Protein AF-A0A6L8E2P2-F1 (afdb_monomer_lite)

Structure (mmCIF, N/CA/C/O backbone):
data_A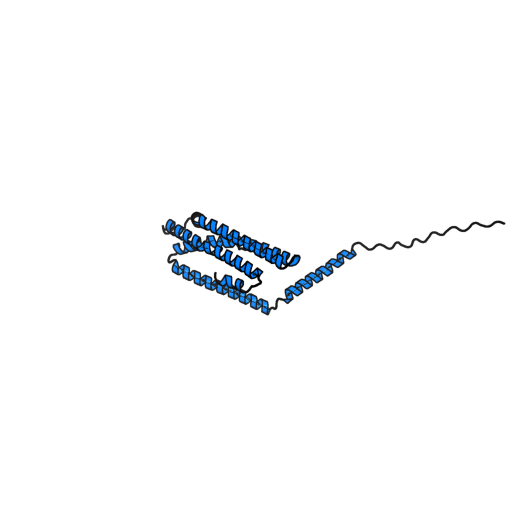F-A0A6L8E2P2-F1
#
_entry.id   AF-A0A6L8E2P2-F1
#
loop_
_atom_site.group_PDB
_atom_site.id
_atom_site.type_symbol
_atom_site.label_atom_id
_atom_site.label_alt_id
_atom_site.label_comp_id
_atom_site.label_asym_id
_atom_site.label_entity_id
_atom_site.label_seq_id
_atom_site.pdbx_PDB_ins_code
_atom_site.Cartn_x
_atom_site.Cartn_y
_atom_site.Cartn_z
_atom_site.occupancy
_atom_site.B_iso_or_equiv
_atom_site.auth_seq_id
_atom_site.auth_comp_id
_atom_site.auth_asym_id
_atom_site.auth_atom_id
_atom_site.pdbx_PDB_model_num
ATOM 1 N N . MET A 1 1 ? -16.718 -1.751 122.746 1.00 49.34 1 MET A N 1
ATOM 2 C CA . MET A 1 1 ? -17.378 -1.812 121.423 1.00 49.34 1 MET A CA 1
ATOM 3 C C . MET A 1 1 ? -16.292 -1.949 120.366 1.00 49.34 1 MET A C 1
ATOM 5 O O . MET A 1 1 ? -15.644 -0.962 120.058 1.00 49.34 1 MET A O 1
ATOM 9 N N . HIS A 1 2 ? -16.031 -3.168 119.892 1.00 57.91 2 HIS A N 1
ATOM 10 C CA . HIS A 1 2 ? -14.976 -3.473 118.919 1.00 57.91 2 HIS A CA 1
ATOM 11 C C . HIS A 1 2 ? -15.661 -4.025 117.661 1.00 57.91 2 HIS A C 1
ATOM 13 O O . HIS A 1 2 ? -16.255 -5.099 117.718 1.00 57.91 2 HIS A O 1
ATOM 19 N N . ARG A 1 3 ? -15.660 -3.266 116.557 1.00 64.00 3 ARG A N 1
ATOM 20 C CA . ARG A 1 3 ? -16.075 -3.762 115.232 1.00 64.00 3 ARG A CA 1
ATOM 21 C C . ARG A 1 3 ? -14.852 -4.363 114.522 1.00 64.00 3 ARG A C 1
ATOM 23 O O . ARG A 1 3 ? -13.782 -3.761 114.624 1.00 64.00 3 ARG A O 1
ATOM 30 N N . PRO A 1 4 ? -14.987 -5.499 113.819 1.00 64.81 4 PRO A N 1
ATOM 31 C CA . PRO A 1 4 ? -13.939 -6.009 112.943 1.00 64.81 4 PRO A CA 1
ATOM 32 C C . PRO A 1 4 ? -13.891 -5.223 111.612 1.00 64.81 4 PRO A C 1
ATOM 34 O O . PRO A 1 4 ? -14.889 -4.594 111.243 1.00 64.81 4 PRO A O 1
ATOM 37 N N . PRO A 1 5 ? -12.743 -5.227 110.908 1.00 66.81 5 PRO A N 1
ATOM 38 C CA . PRO A 1 5 ? -12.571 -4.579 109.605 1.00 66.81 5 PRO A CA 1
ATOM 39 C C . PRO A 1 5 ? -13.265 -5.355 108.463 1.00 66.81 5 PRO A C 1
ATOM 41 O O . PRO A 1 5 ? -13.477 -6.562 108.597 1.00 66.81 5 PRO A O 1
ATOM 44 N N . PRO A 1 6 ? -13.629 -4.685 107.350 1.00 62.75 6 PRO A N 1
ATOM 45 C CA . PRO A 1 6 ? -14.255 -5.329 106.196 1.00 62.75 6 PRO A CA 1
ATOM 46 C C . PRO A 1 6 ? -13.261 -6.193 105.405 1.00 62.75 6 PRO A C 1
ATOM 48 O O . PRO A 1 6 ? -12.072 -5.883 105.324 1.00 62.75 6 PRO A O 1
ATOM 51 N N . ALA A 1 7 ? -13.782 -7.292 104.856 1.00 62.91 7 ALA A N 1
ATOM 52 C CA . ALA A 1 7 ? -13.071 -8.256 104.025 1.00 62.91 7 ALA A CA 1
ATOM 53 C C . ALA A 1 7 ? -12.586 -7.619 102.714 1.00 62.91 7 ALA A C 1
ATOM 55 O O . ALA A 1 7 ? -13.268 -6.763 102.156 1.00 62.91 7 ALA A O 1
ATOM 56 N N . GLY A 1 8 ? -11.397 -8.034 102.271 1.00 54.50 8 GLY A N 1
ATOM 57 C CA . GLY A 1 8 ? -10.774 -7.581 101.034 1.00 54.50 8 GLY A CA 1
ATOM 58 C C . GLY A 1 8 ? -11.531 -8.032 99.789 1.00 54.50 8 GLY A C 1
ATOM 59 O O . GLY A 1 8 ? -12.170 -9.084 99.783 1.00 54.50 8 GLY A O 1
ATOM 60 N N . ASP A 1 9 ? -11.425 -7.205 98.757 1.00 60.41 9 ASP A N 1
ATOM 61 C CA . ASP A 1 9 ? -11.974 -7.428 97.428 1.00 60.41 9 ASP A CA 1
ATOM 62 C C . ASP A 1 9 ? -11.307 -8.646 96.762 1.00 60.41 9 ASP A C 1
ATOM 64 O O . ASP A 1 9 ? -10.078 -8.773 96.735 1.00 60.41 9 ASP A O 1
ATOM 68 N N . GLU A 1 10 ? -12.127 -9.560 96.245 1.00 64.56 10 GLU A N 1
ATOM 69 C CA . GLU A 1 10 ? -11.687 -10.670 95.396 1.00 64.56 10 GLU A CA 1
ATOM 70 C C . GLU A 1 10 ? -11.205 -10.137 94.030 1.00 64.56 10 GLU A C 1
ATOM 72 O O . GLU A 1 10 ? -11.746 -9.147 93.532 1.00 64.56 10 GLU A O 1
ATOM 77 N N . PRO A 1 11 ? -10.201 -10.765 93.391 1.00 57.38 11 PRO A N 1
ATOM 78 C CA . PRO A 1 11 ? -9.740 -10.348 92.075 1.00 57.38 11 PRO A CA 1
ATOM 79 C C . PRO A 1 11 ? -10.789 -10.676 91.004 1.00 57.38 11 PRO A C 1
ATOM 81 O O . PRO A 1 11 ? -11.240 -11.813 90.873 1.00 57.38 11 PRO A O 1
ATOM 84 N N . GLU A 1 12 ? -11.144 -9.654 90.232 1.00 63.09 12 GLU A N 1
ATOM 85 C CA . GLU A 1 12 ? -12.038 -9.705 89.078 1.00 63.09 12 GLU A CA 1
ATOM 86 C C . GLU A 1 12 ? -11.494 -10.681 88.015 1.00 63.09 12 GLU A C 1
ATOM 88 O O . GLU A 1 12 ? -10.384 -10.525 87.499 1.00 63.09 12 GLU A O 1
ATOM 93 N N . ASP A 1 13 ? -12.276 -11.723 87.734 1.00 58.19 13 ASP A N 1
ATOM 94 C CA . ASP A 1 13 ? -12.013 -12.787 86.765 1.00 58.19 13 ASP A CA 1
ATOM 95 C C . ASP A 1 13 ? -11.888 -12.216 85.340 1.00 58.19 13 ASP A C 1
ATOM 97 O O . ASP A 1 13 ? -12.873 -11.888 84.671 1.00 58.19 13 ASP A O 1
ATOM 101 N N . ALA A 1 14 ? -10.649 -12.070 84.869 1.00 58.84 14 ALA A N 1
ATOM 102 C CA . ALA A 1 14 ? -10.340 -11.701 83.496 1.00 58.84 14 ALA A CA 1
ATOM 103 C C . ALA A 1 14 ? -10.593 -12.899 82.566 1.00 58.84 14 ALA A C 1
ATOM 105 O O . ALA A 1 14 ? -9.696 -13.691 82.270 1.00 58.84 14 ALA A O 1
ATOM 106 N N . GLY A 1 15 ? -11.831 -13.012 82.080 1.00 64.19 15 GLY A N 1
ATOM 107 C CA . GLY A 1 15 ? -12.201 -13.966 81.038 1.00 64.19 15 GLY A CA 1
ATOM 108 C C . GLY A 1 15 ? -11.330 -13.834 79.772 1.00 64.19 15 GLY A C 1
ATOM 109 O O . GLY A 1 15 ? -10.792 -12.760 79.479 1.00 64.19 15 GLY A O 1
ATOM 110 N N . PRO A 1 16 ? -11.176 -14.914 78.984 1.00 59.41 16 PRO A N 1
ATOM 111 C CA . PRO A 1 16 ? -10.257 -14.948 77.852 1.00 59.41 16 PRO A CA 1
ATOM 112 C C . PRO A 1 16 ? -10.620 -13.891 76.802 1.00 59.41 16 PRO A C 1
ATOM 114 O O . PRO A 1 16 ? -11.734 -13.851 76.274 1.00 59.41 16 PRO A O 1
ATOM 117 N N . SER A 1 17 ? -9.646 -13.033 76.496 1.00 62.72 17 SER A N 1
ATOM 118 C CA . SER A 1 17 ? -9.736 -12.003 75.463 1.00 62.72 17 SER A CA 1
ATOM 119 C C . SER A 1 17 ? -10.121 -12.630 74.121 1.00 62.72 17 SER A C 1
ATOM 121 O O . SER A 1 17 ? -9.441 -13.529 73.626 1.00 62.72 17 SER A O 1
ATOM 123 N N . ARG A 1 18 ? -11.224 -12.163 73.525 1.00 60.94 18 ARG A N 1
ATOM 124 C CA . ARG A 1 18 ? -11.643 -12.592 72.185 1.00 60.94 18 ARG A CA 1
ATOM 125 C C . ARG A 1 18 ? -10.569 -12.189 71.164 1.00 60.94 18 ARG A C 1
ATOM 127 O O . ARG A 1 18 ? -10.186 -11.018 71.160 1.00 60.94 18 ARG A O 1
ATOM 134 N N . PRO A 1 19 ? -10.107 -13.099 70.289 1.00 59.72 19 PRO A N 1
ATOM 135 C CA . PRO A 1 19 ? -9.231 -12.717 69.194 1.00 59.72 19 PRO A CA 1
ATOM 136 C C . PRO A 1 19 ? -9.983 -11.761 68.261 1.00 59.72 19 PRO A C 1
ATOM 138 O O . PRO A 1 19 ? -11.145 -11.996 67.921 1.00 59.72 19 PRO A O 1
ATOM 141 N N . GLY A 1 20 ? -9.333 -10.654 67.897 1.00 62.75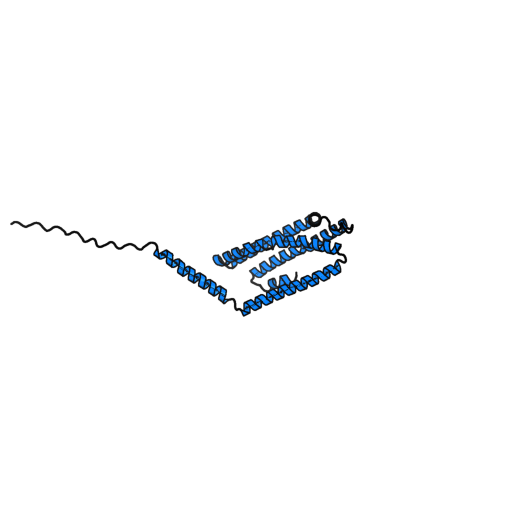 20 GLY A N 1
ATOM 142 C CA . GLY A 1 20 ? -9.847 -9.717 66.899 1.00 62.75 20 GLY A CA 1
ATOM 143 C C . GLY A 1 20 ? -9.984 -10.379 65.520 1.00 62.75 20 GLY A C 1
ATOM 144 O O . GLY A 1 20 ? -9.378 -11.424 65.282 1.00 62.75 20 GLY A O 1
ATOM 145 N N . PRO A 1 21 ? -10.787 -9.802 64.611 1.00 55.62 21 PRO A N 1
ATOM 146 C CA . PRO A 1 21 ? -10.993 -10.358 63.278 1.00 55.62 21 PRO A CA 1
ATOM 147 C C . PRO A 1 21 ? -9.663 -10.476 62.518 1.00 55.62 21 PRO A C 1
ATOM 149 O O . PRO A 1 21 ? -8.895 -9.519 62.435 1.00 55.62 21 PRO A O 1
ATOM 152 N N . GLU A 1 22 ? -9.394 -11.669 61.984 1.00 59.66 22 GLU A N 1
ATOM 153 C CA . GLU A 1 22 ? -8.172 -11.973 61.237 1.00 59.66 22 GLU A CA 1
ATOM 154 C C . GLU A 1 22 ? -8.087 -11.138 59.937 1.00 59.66 22 GLU A C 1
ATOM 156 O O . GLU A 1 22 ? -9.028 -11.178 59.138 1.00 59.66 22 GLU A O 1
ATOM 161 N N . PRO A 1 23 ? -6.961 -10.451 59.647 1.00 53.97 23 PRO A N 1
ATOM 162 C CA . PRO A 1 23 ? -6.787 -9.601 58.455 1.00 53.97 23 PRO A CA 1
ATOM 163 C C . PRO A 1 23 ? -6.818 -10.323 57.090 1.00 53.97 23 PRO A C 1
ATOM 165 O O . PRO A 1 23 ? -6.537 -9.709 56.064 1.00 53.97 23 PRO A O 1
ATOM 168 N N . GLY A 1 24 ? -7.100 -11.629 57.050 1.00 50.25 24 GLY A N 1
ATOM 169 C CA . GLY A 1 24 ? -7.017 -12.461 55.843 1.00 50.25 24 GLY A CA 1
ATOM 170 C C . GLY A 1 24 ? -8.353 -12.813 55.180 1.00 50.25 24 GLY A C 1
ATOM 171 O O . GLY A 1 24 ? -8.353 -13.286 54.045 1.00 50.25 24 GLY A O 1
ATOM 172 N N . ALA A 1 25 ? -9.494 -12.594 55.844 1.00 47.56 25 ALA A N 1
ATOM 173 C CA . ALA A 1 25 ? -10.796 -13.052 55.338 1.00 47.56 25 ALA A CA 1
ATOM 174 C C . ALA A 1 25 ? -11.355 -12.201 54.174 1.00 47.56 25 ALA A C 1
ATOM 176 O O . ALA A 1 25 ? -12.129 -12.707 53.363 1.00 47.56 25 ALA A O 1
ATOM 177 N N . GLU A 1 26 ? -10.933 -10.939 54.034 1.00 49.72 26 GLU A N 1
ATOM 178 C CA . GLU A 1 26 ? -11.378 -10.045 52.948 1.00 49.72 26 GLU A CA 1
ATOM 179 C C . GLU A 1 26 ? -10.690 -10.326 51.599 1.00 49.72 26 GLU A C 1
ATOM 181 O O . GLU A 1 26 ? -11.249 -10.028 50.542 1.00 49.72 26 GLU A O 1
ATOM 186 N N . LEU A 1 27 ? -9.518 -10.972 51.597 1.00 50.34 27 LEU A N 1
ATOM 187 C CA . LEU A 1 27 ? -8.761 -11.263 50.370 1.00 50.34 27 LEU A CA 1
ATOM 188 C C . LEU A 1 27 ? -9.327 -12.444 49.562 1.00 50.34 27 LEU A C 1
ATOM 190 O O . LEU A 1 27 ? -8.994 -12.602 48.388 1.00 50.34 27 LEU A O 1
ATOM 194 N N . LEU A 1 28 ? -10.213 -13.255 50.148 1.00 49.97 28 LEU A N 1
ATOM 195 C CA . LEU A 1 28 ? -10.861 -14.376 49.456 1.00 49.97 28 LEU A CA 1
ATOM 196 C C . LEU A 1 28 ? -12.169 -13.970 48.751 1.00 49.97 28 LEU A C 1
ATOM 198 O O . LEU A 1 28 ? -12.564 -14.626 47.786 1.00 49.97 28 LEU A O 1
ATOM 202 N N . GLY A 1 29 ? -12.801 -12.861 49.159 1.00 48.03 29 GLY A N 1
ATOM 203 C CA . GLY A 1 29 ? -14.045 -12.354 48.559 1.00 48.03 29 GLY A CA 1
ATOM 204 C C . GLY A 1 29 ? -13.873 -11.748 47.158 1.00 48.03 29 GLY A C 1
ATOM 205 O O . GLY A 1 29 ? -14.787 -11.823 46.337 1.00 48.03 29 GLY A O 1
ATOM 206 N N . GLY A 1 30 ? -12.687 -11.212 46.846 1.00 53.97 30 GLY A N 1
ATOM 207 C CA . GLY A 1 30 ? -12.366 -10.680 45.514 1.00 53.97 30 GLY A CA 1
ATOM 208 C C . GLY A 1 30 ? -12.286 -11.765 44.434 1.00 53.97 30 GLY A C 1
ATOM 209 O O . GLY A 1 30 ? -12.757 -11.561 43.319 1.00 53.97 30 GLY A O 1
ATOM 210 N N . SER A 1 31 ? -11.781 -12.952 44.790 1.00 59.69 31 SER A N 1
ATOM 211 C CA . SER A 1 31 ? -11.539 -14.049 43.841 1.00 59.69 31 SER A CA 1
ATOM 212 C C . SER A 1 31 ? -12.822 -14.666 43.267 1.00 59.69 31 SER A C 1
ATOM 214 O O . SER A 1 31 ? -12.875 -15.010 42.086 1.00 59.69 31 SER A O 1
ATOM 216 N N . ALA A 1 32 ? -13.883 -14.759 44.075 1.00 60.31 32 ALA A N 1
ATOM 217 C CA . ALA A 1 32 ? -15.181 -15.270 43.641 1.00 60.31 32 ALA A CA 1
ATOM 218 C C . ALA A 1 32 ? -15.914 -14.263 42.735 1.00 60.31 32 ALA A C 1
ATOM 220 O O . ALA A 1 32 ? -16.469 -14.646 41.707 1.00 60.31 32 ALA A O 1
ATOM 221 N N . SER A 1 33 ? -15.838 -12.970 43.071 1.00 62.88 33 SER A N 1
ATOM 222 C CA . SER A 1 33 ? -16.414 -11.871 42.283 1.00 62.88 33 SER A CA 1
ATOM 223 C C . SER A 1 33 ? -15.722 -11.705 40.920 1.00 62.88 33 SER A C 1
ATOM 225 O O . SER A 1 33 ? -16.382 -11.559 39.888 1.00 62.88 33 SER A O 1
ATOM 227 N N . GLU A 1 34 ? -14.390 -11.826 40.873 1.00 67.00 34 GLU A N 1
ATOM 228 C CA . GLU A 1 34 ? -13.634 -11.859 39.615 1.00 67.00 34 GLU A CA 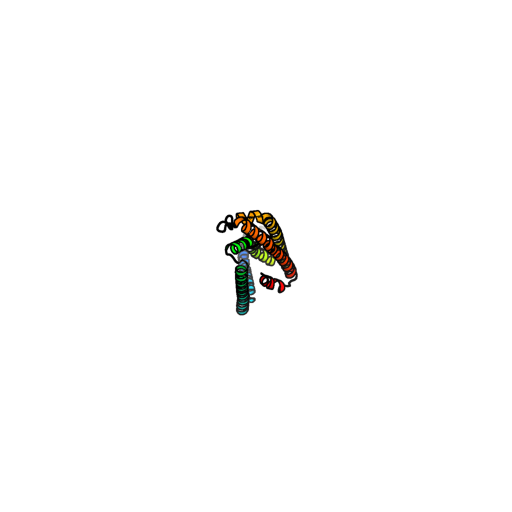1
ATOM 229 C C . GLU A 1 34 ? -13.980 -13.088 38.768 1.00 67.00 34 GLU A C 1
ATOM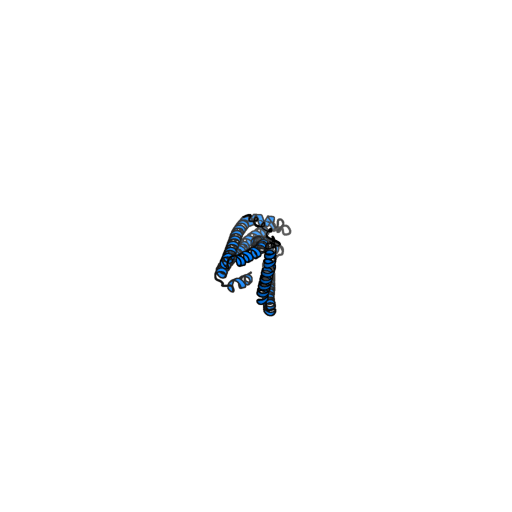 231 O O . GLU A 1 34 ? -14.214 -12.956 37.564 1.00 67.00 34 GLU A O 1
ATOM 236 N N . ALA A 1 35 ? -14.076 -14.274 39.378 1.00 68.81 35 ALA A N 1
ATOM 237 C CA . ALA A 1 35 ? -14.429 -15.500 38.668 1.00 68.81 35 ALA A CA 1
ATOM 238 C C . ALA A 1 35 ? -15.838 -15.433 38.050 1.00 68.81 35 ALA A C 1
ATOM 240 O O . ALA A 1 35 ? -16.033 -15.848 36.903 1.00 68.81 35 ALA A O 1
ATOM 241 N N . GLU A 1 36 ? -16.815 -14.863 38.760 1.00 71.94 36 GLU A N 1
ATOM 242 C CA . GLU A 1 36 ? -18.175 -14.665 38.250 1.00 71.94 36 GLU A CA 1
ATOM 243 C C . GLU A 1 36 ? -18.242 -13.615 37.136 1.00 71.94 36 GLU A C 1
ATOM 245 O O . GLU A 1 36 ? -18.943 -13.822 36.140 1.00 71.94 36 GLU A O 1
ATOM 250 N N . SER A 1 37 ? -17.467 -12.533 37.249 1.00 70.44 37 SER A N 1
ATOM 251 C CA . SER A 1 37 ? -17.377 -11.481 36.231 1.00 70.44 37 SER A CA 1
ATOM 252 C C . SER A 1 37 ? -16.726 -11.993 34.939 1.00 70.44 37 SER A C 1
ATOM 254 O O . SER A 1 37 ? -17.247 -11.782 33.841 1.00 70.44 37 SER A O 1
ATOM 256 N N . VAL A 1 38 ? -15.656 -12.789 35.052 1.00 71.75 38 VAL A N 1
ATOM 257 C CA . VAL A 1 38 ? -15.001 -13.457 33.914 1.00 71.75 38 VAL A CA 1
ATOM 258 C C . VAL A 1 38 ? -15.921 -14.509 33.285 1.00 71.75 38 VAL A C 1
ATOM 260 O O . VAL A 1 38 ? -16.025 -14.594 32.058 1.00 71.75 38 VAL A O 1
ATOM 263 N N . ALA A 1 39 ? -16.654 -15.281 34.091 1.00 74.12 39 ALA A N 1
ATOM 264 C CA . ALA A 1 39 ? -17.643 -16.239 33.595 1.00 74.12 39 ALA A CA 1
ATOM 265 C C . ALA A 1 39 ? -18.854 -15.553 32.933 1.00 74.12 39 ALA A C 1
ATOM 267 O O . ALA A 1 39 ? -19.444 -16.102 31.996 1.00 74.12 39 ALA A O 1
ATOM 268 N N . GLY A 1 40 ? -19.237 -14.363 33.405 1.00 70.88 40 GLY A N 1
ATOM 269 C CA . GLY A 1 40 ? -20.268 -13.506 32.820 1.00 70.88 40 GLY A CA 1
ATOM 270 C C . GLY A 1 40 ? -19.833 -12.917 31.481 1.00 70.88 40 GLY A C 1
ATOM 271 O O . GLY A 1 40 ? -20.559 -13.045 30.496 1.00 70.88 40 GLY A O 1
ATOM 272 N N . LEU A 1 41 ? -18.610 -12.385 31.412 1.00 69.06 41 LEU A N 1
ATOM 273 C CA . LEU A 1 41 ? -17.995 -11.885 30.185 1.00 69.06 41 LEU A CA 1
ATOM 274 C C . LEU A 1 41 ? -17.851 -13.002 29.147 1.00 69.06 41 LEU A C 1
ATOM 276 O O . LEU A 1 41 ? -18.257 -12.832 28.002 1.00 69.06 41 LEU A O 1
ATOM 280 N N . ARG A 1 42 ? -17.371 -14.185 29.549 1.00 68.94 42 ARG A N 1
ATOM 281 C CA . ARG A 1 42 ? -17.279 -15.359 28.670 1.00 68.94 42 ARG A CA 1
ATOM 282 C C . ARG A 1 42 ? -18.651 -15.789 28.150 1.00 68.94 42 ARG A C 1
ATOM 284 O O . ARG A 1 42 ? -18.786 -16.047 26.960 1.00 68.94 42 ARG A O 1
ATOM 291 N N . ARG A 1 43 ? -19.685 -15.838 29.000 1.00 70.44 43 ARG A N 1
ATOM 292 C CA . ARG A 1 43 ? -21.059 -16.162 28.569 1.00 70.44 43 ARG A CA 1
ATOM 293 C C . ARG A 1 43 ? -21.658 -15.102 27.650 1.00 70.44 43 ARG A C 1
ATOM 295 O O . ARG A 1 43 ? -22.391 -15.466 26.740 1.00 70.44 43 ARG A O 1
ATOM 302 N N . PHE A 1 44 ? -21.360 -13.825 27.872 1.00 65.75 44 PHE A N 1
ATOM 303 C CA . PHE A 1 44 ? -21.800 -12.725 27.016 1.00 65.75 44 PHE A CA 1
ATOM 304 C C . PHE A 1 44 ? -21.120 -12.776 25.640 1.00 65.75 44 PHE A C 1
ATOM 306 O O . PHE A 1 44 ? -21.807 -12.729 24.623 1.00 65.75 44 PHE A O 1
ATOM 313 N N . LEU A 1 45 ? -19.800 -12.990 25.605 1.00 64.31 45 LEU A N 1
ATOM 314 C CA . LEU A 1 45 ? -19.028 -13.168 24.370 1.00 64.31 45 LEU A CA 1
ATOM 315 C C . LEU A 1 45 ? -19.487 -14.400 23.576 1.00 64.31 45 LEU A C 1
ATOM 317 O O . LEU A 1 45 ? -19.582 -14.346 22.356 1.00 64.31 45 LEU A O 1
ATOM 321 N N . MET A 1 46 ? -19.833 -15.490 24.264 1.00 63.34 46 MET A N 1
ATOM 322 C CA . MET A 1 46 ? -20.319 -16.725 23.634 1.00 63.34 46 MET A CA 1
ATOM 323 C C . MET A 1 46 ? -21.798 -16.646 23.213 1.00 63.34 46 MET A C 1
ATOM 325 O O . MET A 1 46 ? -22.240 -17.443 22.393 1.00 63.34 46 MET A O 1
ATOM 329 N N . ARG A 1 47 ? -22.583 -15.693 23.742 1.00 60.25 47 ARG A N 1
ATOM 330 C CA . ARG A 1 47 ? -24.022 -15.555 23.440 1.00 60.25 47 ARG A CA 1
ATOM 331 C C . ARG A 1 47 ? -24.320 -14.916 22.082 1.00 60.25 47 ARG A C 1
ATOM 333 O O . ARG A 1 47 ? -25.426 -15.092 21.584 1.00 60.25 47 ARG A O 1
ATOM 340 N N . GLY A 1 48 ? -23.370 -14.188 21.492 1.00 55.22 48 GLY A N 1
ATOM 341 C CA . GLY A 1 48 ? -23.541 -13.506 20.199 1.00 55.22 48 GLY A CA 1
ATOM 342 C C . GLY A 1 48 ? -23.160 -14.339 18.971 1.00 55.22 48 GLY A C 1
ATOM 343 O O . GLY A 1 48 ? -23.260 -13.857 17.848 1.00 55.22 48 GLY A O 1
ATOM 344 N N . VAL A 1 49 ? -22.698 -15.572 19.176 1.00 54.56 49 VAL A N 1
ATOM 345 C CA . VAL A 1 49 ? -22.012 -16.373 18.164 1.00 54.56 49 VAL A CA 1
ATOM 346 C C . VAL A 1 49 ? -22.810 -17.659 17.945 1.00 54.56 49 VAL A C 1
ATOM 348 O O . VAL A 1 49 ? -22.519 -18.696 18.533 1.00 54.56 49 VAL A O 1
ATOM 351 N N . THR A 1 50 ? -23.878 -17.599 17.145 1.00 64.25 50 THR A N 1
ATOM 352 C CA . THR A 1 50 ? -24.551 -18.824 16.686 1.00 64.25 50 THR A CA 1
ATOM 353 C C . THR A 1 50 ? -23.621 -19.556 15.719 1.00 64.25 50 THR A C 1
ATOM 355 O O . THR A 1 50 ? -22.993 -18.920 14.872 1.00 64.25 50 THR A O 1
ATOM 358 N N . GLU A 1 51 ? -23.526 -20.888 15.802 1.00 62.47 51 GLU A N 1
ATOM 359 C CA . GLU A 1 51 ? -22.676 -21.674 14.885 1.00 62.47 51 GLU A CA 1
ATOM 360 C C . GLU A 1 51 ? -23.006 -21.384 13.410 1.00 62.47 51 GLU A C 1
ATOM 362 O O . GLU A 1 51 ? -22.110 -21.267 12.577 1.00 62.47 51 GLU A O 1
ATOM 367 N N . GLN A 1 52 ? -24.288 -21.150 13.109 1.00 63.12 52 GLN A N 1
ATOM 368 C CA . GLN A 1 52 ? -24.760 -20.717 11.790 1.00 63.12 52 GLN A CA 1
ATOM 369 C C . GLN A 1 52 ? -24.275 -19.309 11.407 1.00 63.12 52 GLN A C 1
ATOM 371 O O . GLN A 1 52 ? -23.922 -19.084 10.252 1.00 63.12 52 GLN A O 1
ATOM 376 N N . GLY A 1 53 ? -24.220 -18.368 12.356 1.00 70.69 53 GLY A N 1
ATOM 377 C CA . GLY A 1 53 ? -23.715 -17.013 12.129 1.00 70.69 53 GLY A CA 1
ATOM 378 C C . GLY A 1 53 ? -22.209 -16.983 11.861 1.00 70.69 53 GLY A C 1
ATOM 379 O O . GLY A 1 53 ? -21.760 -16.256 10.977 1.00 70.69 53 GLY A O 1
ATOM 380 N N . VAL A 1 54 ? -21.435 -17.825 12.555 1.00 75.44 54 VAL A N 1
ATOM 381 C CA . VAL A 1 54 ? -19.991 -17.989 12.300 1.00 75.44 54 VAL A CA 1
ATOM 382 C C . VAL A 1 54 ? -19.739 -18.660 10.965 1.00 75.44 54 VAL A C 1
ATOM 384 O O . VAL A 1 54 ? -18.904 -18.183 10.204 1.00 75.44 54 VAL A O 1
ATOM 387 N N . ALA A 1 55 ? -20.460 -19.742 10.666 1.00 79.44 55 ALA A N 1
ATOM 388 C CA . ALA A 1 55 ? -20.317 -20.453 9.402 1.00 79.44 55 ALA A CA 1
ATOM 389 C C . ALA A 1 55 ? -20.646 -19.542 8.212 1.00 79.44 55 ALA A C 1
ATOM 391 O O . ALA A 1 55 ? -19.905 -19.515 7.231 1.00 79.44 55 ALA A O 1
ATOM 392 N N . TRP A 1 56 ? -21.707 -18.737 8.323 1.00 78.88 56 TRP A N 1
ATOM 393 C CA . TRP A 1 56 ? -22.061 -17.750 7.309 1.00 78.88 56 TRP A CA 1
ATOM 394 C C . TRP A 1 56 ? -21.005 -16.647 7.170 1.00 78.88 56 TRP A C 1
ATOM 396 O O . TRP A 1 56 ? -20.564 -16.365 6.058 1.00 78.88 56 TRP A O 1
ATOM 406 N N . ALA A 1 57 ? -20.541 -16.063 8.279 1.00 67.00 57 ALA A N 1
ATOM 407 C CA . ALA A 1 57 ? -19.492 -15.045 8.247 1.00 67.00 57 ALA A CA 1
ATOM 408 C C . ALA A 1 57 ? -18.189 -15.585 7.631 1.00 67.00 57 ALA A C 1
ATOM 410 O O . ALA A 1 57 ? -17.589 -14.932 6.779 1.00 67.00 57 ALA A O 1
ATOM 411 N N . ALA A 1 58 ? -17.787 -16.804 7.999 1.00 76.38 58 ALA A N 1
ATOM 412 C CA . ALA A 1 58 ? -16.630 -17.480 7.425 1.00 76.38 58 ALA A CA 1
ATOM 413 C C . ALA A 1 58 ? -16.809 -17.747 5.922 1.00 76.38 58 ALA A C 1
ATOM 415 O O . ALA A 1 58 ? -15.873 -17.527 5.155 1.00 76.38 58 ALA A O 1
ATOM 416 N N . ALA A 1 59 ? -18.004 -18.158 5.485 1.00 85.31 59 ALA A N 1
ATOM 417 C CA . ALA A 1 59 ? -18.311 -18.385 4.074 1.00 85.31 59 ALA A CA 1
ATOM 418 C C . ALA A 1 59 ? -18.249 -17.092 3.249 1.00 85.31 59 ALA A C 1
ATOM 420 O O . ALA A 1 59 ? -17.667 -17.088 2.167 1.00 85.31 59 ALA A O 1
ATOM 421 N N . VAL A 1 60 ? -18.788 -15.985 3.769 1.00 74.56 60 VAL A N 1
ATOM 422 C CA . VAL A 1 60 ? -18.729 -14.671 3.109 1.00 74.56 60 VAL A CA 1
ATOM 423 C C . VAL A 1 60 ? -17.286 -14.183 2.989 1.00 74.56 60 VAL A C 1
ATOM 425 O O . VAL A 1 60 ? -16.877 -13.743 1.915 1.00 74.56 60 VAL A O 1
ATOM 428 N N . VAL A 1 61 ? -16.491 -14.307 4.056 1.00 68.00 61 VAL A N 1
ATOM 429 C CA . VAL A 1 61 ? -15.065 -13.951 4.029 1.00 68.00 61 VAL A CA 1
ATOM 430 C C . VAL A 1 61 ? -14.316 -14.824 3.021 1.00 68.00 61 VAL A C 1
ATOM 432 O O . VAL A 1 61 ? -13.614 -14.292 2.165 1.00 68.00 61 VAL A O 1
ATOM 435 N N . ALA A 1 62 ? -14.507 -16.145 3.058 1.00 79.75 62 ALA A N 1
ATOM 436 C CA . ALA A 1 62 ? -13.868 -17.070 2.126 1.00 79.75 62 ALA A CA 1
ATOM 437 C C . ALA A 1 62 ? -14.241 -16.771 0.665 1.00 79.75 62 ALA A C 1
ATOM 439 O O . ALA A 1 62 ? -13.364 -16.738 -0.197 1.00 79.75 62 ALA A O 1
ATOM 440 N N . ALA A 1 63 ? -15.516 -16.488 0.387 1.00 84.56 63 ALA A N 1
ATOM 441 C CA . ALA A 1 63 ? -15.979 -16.101 -0.941 1.00 84.56 63 ALA A CA 1
ATOM 442 C C . ALA A 1 63 ? -15.351 -14.777 -1.405 1.00 84.56 63 ALA A C 1
ATOM 444 O O . ALA A 1 63 ? -14.903 -14.687 -2.546 1.00 84.56 63 ALA A O 1
ATOM 445 N N . GLY A 1 64 ? -15.252 -13.779 -0.521 1.00 73.31 64 GLY A N 1
ATOM 446 C CA . GLY A 1 64 ? -14.570 -12.514 -0.808 1.00 73.31 64 GLY A CA 1
ATOM 447 C C . GLY A 1 64 ? -13.087 -12.708 -1.135 1.00 73.31 64 GLY A C 1
ATOM 448 O O . GLY A 1 64 ? -12.597 -12.168 -2.127 1.00 73.31 64 GLY A O 1
ATOM 449 N N . PHE A 1 65 ? -12.387 -13.546 -0.365 1.00 76.75 65 PHE A N 1
ATOM 450 C CA . PHE A 1 65 ? -10.994 -13.911 -0.639 1.00 76.75 65 PHE A CA 1
ATOM 451 C C . PHE A 1 65 ? -10.836 -14.629 -1.984 1.00 76.75 65 PHE A C 1
ATOM 453 O O . PHE A 1 65 ? -9.941 -14.289 -2.758 1.00 76.75 65 PHE A O 1
ATOM 460 N N . LEU A 1 66 ? -11.705 -15.597 -2.290 1.00 85.62 66 LEU A N 1
ATOM 461 C CA . LEU A 1 66 ? -11.678 -16.319 -3.564 1.00 85.62 66 LEU A CA 1
ATOM 462 C C . LEU A 1 66 ? -11.946 -15.386 -4.744 1.00 85.62 66 LEU A C 1
ATOM 464 O O . LEU A 1 66 ? -11.218 -15.435 -5.733 1.00 85.62 66 LEU A O 1
ATOM 468 N N . LEU A 1 67 ? -12.945 -14.511 -4.633 1.00 82.25 67 LEU A N 1
ATOM 469 C CA . LEU A 1 67 ? -13.279 -13.556 -5.683 1.00 82.25 67 LEU A CA 1
ATOM 470 C C . LEU A 1 67 ? -12.140 -12.557 -5.916 1.00 82.25 67 LEU A C 1
ATOM 472 O O . LEU A 1 67 ? -11.762 -12.328 -7.061 1.00 82.25 67 LEU A O 1
ATOM 476 N N . SER A 1 68 ? -11.534 -12.038 -4.845 1.00 71.00 68 SER A N 1
ATOM 477 C CA . SER A 1 68 ? -10.335 -11.195 -4.930 1.00 71.00 68 SER A CA 1
ATOM 478 C C . SER A 1 68 ? -9.180 -11.929 -5.618 1.00 71.00 68 SER A C 1
ATOM 480 O O . SER A 1 68 ? -8.499 -11.365 -6.475 1.00 71.00 68 SER A O 1
ATOM 482 N N . ARG A 1 69 ? -8.994 -13.224 -5.330 1.00 78.88 69 ARG A N 1
ATOM 483 C CA . ARG A 1 69 ? -7.960 -14.036 -5.981 1.00 78.88 69 ARG A CA 1
ATOM 484 C C . ARG A 1 69 ? -8.236 -14.238 -7.468 1.00 78.88 69 ARG A C 1
ATOM 486 O O . ARG A 1 69 ? -7.307 -14.133 -8.262 1.00 78.88 69 ARG A O 1
ATOM 493 N N . LEU A 1 70 ? -9.488 -14.494 -7.845 1.00 85.88 70 LEU A N 1
ATOM 494 C CA . LEU A 1 70 ? -9.901 -14.642 -9.242 1.00 85.88 70 LEU A CA 1
ATOM 495 C C . LEU A 1 70 ? -9.734 -13.336 -10.027 1.00 85.88 70 LEU A C 1
ATOM 497 O O . LEU A 1 70 ? -9.180 -13.359 -11.123 1.00 85.88 70 LEU A O 1
ATOM 501 N N . LEU A 1 71 ? -10.139 -12.200 -9.453 1.00 82.06 71 LEU A N 1
ATOM 502 C CA . LEU A 1 71 ? -9.917 -10.878 -10.047 1.00 82.06 71 LEU A CA 1
ATOM 503 C C . LEU A 1 71 ? -8.422 -10.574 -10.188 1.00 82.06 71 LEU A C 1
ATOM 505 O O . LEU A 1 71 ? -7.982 -10.118 -11.241 1.00 82.06 71 LEU A O 1
ATOM 509 N N . GLY A 1 72 ? -7.621 -10.913 -9.175 1.00 80.31 72 GLY A N 1
ATOM 510 C CA . GLY A 1 72 ? -6.165 -10.804 -9.228 1.00 80.31 72 GLY A CA 1
ATOM 511 C C . GLY A 1 72 ? -5.538 -11.664 -10.329 1.00 80.31 72 GLY A C 1
ATOM 512 O O . GLY A 1 72 ? -4.626 -11.211 -11.020 1.00 80.31 72 GLY A O 1
ATOM 513 N N . LEU A 1 73 ? -6.041 -12.884 -10.544 1.00 82.94 73 LEU A N 1
ATOM 514 C CA . LEU A 1 73 ? -5.602 -13.751 -11.641 1.00 82.94 73 LEU A CA 1
ATOM 515 C C . LEU A 1 73 ? -5.974 -13.164 -13.002 1.00 82.94 73 LEU A C 1
ATOM 517 O O . LEU A 1 73 ? -5.117 -13.091 -13.878 1.00 82.94 73 LEU A O 1
ATOM 521 N N . LEU A 1 74 ? -7.210 -12.689 -13.166 1.00 85.31 74 LEU A N 1
ATOM 522 C CA . LEU A 1 74 ? -7.650 -12.039 -14.399 1.00 85.31 74 LEU A CA 1
ATOM 523 C C . LEU A 1 74 ? -6.782 -10.817 -14.716 1.00 85.31 74 LEU A C 1
ATOM 525 O O . LEU A 1 74 ? -6.274 -10.692 -15.826 1.00 85.31 74 LEU A O 1
ATOM 529 N N . ARG A 1 75 ? -6.536 -9.964 -13.716 1.00 82.56 75 ARG A N 1
ATOM 530 C CA . ARG A 1 75 ? -5.603 -8.837 -13.811 1.00 82.56 75 ARG A CA 1
ATOM 531 C C . ARG A 1 75 ? -4.218 -9.295 -14.266 1.00 82.56 75 ARG A C 1
ATOM 533 O O . ARG A 1 75 ? -3.638 -8.673 -15.147 1.00 82.56 75 ARG A O 1
ATOM 540 N N . SER A 1 76 ? -3.699 -10.378 -13.692 1.00 78.06 76 SER A N 1
ATOM 541 C CA . SER A 1 76 ? -2.376 -10.912 -14.042 1.00 78.06 76 SER A CA 1
ATOM 542 C C . SER A 1 76 ? -2.309 -11.360 -15.504 1.00 78.06 76 SER A C 1
ATOM 544 O O . SER A 1 76 ? -1.322 -11.079 -16.175 1.00 78.06 76 SER A O 1
ATOM 546 N N . VAL A 1 77 ? -3.367 -12.003 -16.010 1.00 83.19 77 VAL A N 1
ATOM 547 C CA . VAL A 1 77 ? -3.471 -12.415 -17.419 1.00 83.19 77 VAL A CA 1
ATOM 548 C C . VAL A 1 77 ? -3.525 -11.200 -18.345 1.00 83.19 77 VAL A C 1
ATOM 550 O O . VAL A 1 77 ? -2.782 -11.155 -19.318 1.00 83.19 77 VAL A O 1
ATOM 553 N N . VAL A 1 78 ? -4.340 -10.192 -18.019 1.00 84.44 78 VAL A N 1
ATOM 554 C CA . VAL A 1 78 ? -4.447 -8.954 -18.813 1.00 84.44 78 VAL A CA 1
ATOM 555 C C . VAL A 1 78 ? -3.118 -8.196 -18.856 1.00 84.44 78 VAL A C 1
ATOM 557 O O . VAL A 1 78 ? -2.732 -7.691 -19.903 1.00 84.44 78 VAL A O 1
ATOM 560 N N . ILE A 1 79 ? -2.392 -8.131 -17.737 1.00 80.94 79 ILE A N 1
ATOM 561 C CA . ILE A 1 79 ? -1.063 -7.507 -17.679 1.00 80.94 79 ILE A CA 1
ATOM 562 C C . ILE A 1 79 ? -0.062 -8.301 -18.523 1.00 80.94 79 ILE A C 1
ATOM 564 O O . ILE A 1 79 ? 0.683 -7.705 -19.291 1.00 80.94 79 ILE A O 1
ATOM 568 N N . ALA A 1 80 ? -0.037 -9.631 -18.405 1.00 79.81 80 ALA A N 1
ATOM 569 C CA . ALA A 1 80 ? 0.877 -10.460 -19.189 1.00 79.81 80 ALA A CA 1
ATOM 570 C C . ALA A 1 80 ? 0.641 -10.314 -20.704 1.00 79.81 80 ALA A C 1
ATOM 572 O O . ALA A 1 80 ? 1.606 -10.242 -21.457 1.00 79.81 80 ALA A O 1
ATOM 573 N N . ASP A 1 81 ? -0.622 -10.211 -21.129 1.00 81.62 81 ASP A N 1
ATOM 574 C CA . ASP A 1 81 ? -1.000 -9.942 -22.522 1.00 81.62 81 ASP A CA 1
ATOM 575 C C . ASP A 1 81 ? -0.578 -8.530 -22.972 1.00 81.62 81 ASP A C 1
ATOM 577 O O . ASP A 1 81 ? -0.003 -8.357 -24.044 1.00 81.62 81 ASP A O 1
ATOM 581 N N . ALA A 1 82 ? -0.777 -7.519 -22.118 1.00 78.88 82 ALA A N 1
ATOM 582 C CA . ALA A 1 82 ? -0.454 -6.127 -22.428 1.00 78.88 82 ALA A CA 1
ATOM 583 C C . ALA A 1 82 ? 1.054 -5.836 -22.515 1.00 78.88 82 ALA A C 1
ATOM 585 O O . ALA A 1 82 ? 1.462 -4.993 -23.312 1.00 78.88 82 ALA A O 1
ATOM 586 N N . PHE A 1 83 ? 1.879 -6.493 -21.692 1.00 76.75 83 PHE A N 1
ATOM 587 C CA . PHE A 1 83 ? 3.316 -6.213 -21.613 1.00 76.75 83 PHE A CA 1
ATOM 588 C C . PHE A 1 83 ? 4.174 -7.014 -22.597 1.00 76.75 83 PHE A C 1
ATOM 590 O O . PHE A 1 83 ? 5.368 -6.772 -22.612 1.00 76.75 83 PHE A O 1
ATOM 597 N N . GLY A 1 84 ? 3.605 -7.907 -23.422 1.00 68.12 84 GLY A N 1
ATOM 598 C CA . GLY A 1 84 ? 4.174 -8.452 -24.674 1.00 68.12 84 GLY A CA 1
ATOM 599 C C . GLY A 1 84 ? 5.491 -9.258 -24.622 1.00 68.12 84 GLY A C 1
ATOM 600 O O . GLY A 1 84 ? 5.646 -10.221 -25.371 1.00 68.12 84 GLY A O 1
ATOM 601 N N . THR A 1 85 ? 6.444 -8.896 -23.760 1.00 76.06 85 THR A N 1
ATOM 602 C CA . THR A 1 85 ? 7.773 -9.485 -23.575 1.00 76.06 85 THR A CA 1
ATOM 603 C C . THR A 1 85 ? 8.060 -9.739 -22.092 1.00 76.06 85 THR A C 1
ATOM 605 O O . THR A 1 85 ? 7.575 -9.035 -21.204 1.00 76.06 85 THR A O 1
ATOM 608 N N . GLU A 1 86 ? 8.907 -10.731 -21.800 1.00 82.62 86 GLU A N 1
ATOM 609 C CA . GLU A 1 86 ? 9.280 -11.073 -20.417 1.00 82.62 86 GLU A CA 1
ATOM 610 C C . GLU A 1 86 ? 9.990 -9.917 -19.690 1.00 82.62 86 GLU A C 1
ATOM 612 O O . GLU A 1 86 ? 9.813 -9.736 -18.485 1.00 82.62 86 GLU A O 1
ATOM 617 N N . ALA A 1 87 ? 10.766 -9.107 -20.418 1.00 82.69 87 ALA A N 1
ATOM 618 C CA . ALA A 1 87 ? 11.545 -8.011 -19.846 1.00 82.69 87 ALA A CA 1
ATOM 619 C C . ALA A 1 87 ? 10.673 -6.806 -19.446 1.00 82.69 87 ALA A C 1
ATOM 621 O O . ALA A 1 87 ? 10.883 -6.206 -18.391 1.00 82.69 87 ALA A O 1
ATOM 622 N N . GLU A 1 88 ? 9.659 -6.478 -20.247 1.00 85.44 88 GLU A N 1
ATOM 623 C CA . GLU A 1 88 ? 8.687 -5.420 -19.940 1.00 85.44 88 GLU A CA 1
ATOM 624 C C . GLU A 1 88 ? 7.762 -5.839 -18.788 1.00 85.44 88 GLU A C 1
ATOM 626 O O . GLU A 1 88 ? 7.485 -5.048 -17.882 1.00 85.44 88 GLU A O 1
ATOM 631 N N . LEU A 1 89 ? 7.377 -7.118 -18.742 1.00 85.94 89 LEU A N 1
ATOM 632 C CA . LEU A 1 89 ? 6.648 -7.680 -17.609 1.00 85.94 89 LEU A CA 1
ATOM 633 C C . LEU A 1 89 ? 7.483 -7.637 -16.315 1.00 85.94 89 LEU A C 1
ATOM 635 O O . LEU A 1 89 ? 6.958 -7.305 -15.250 1.00 85.94 89 LEU A O 1
ATOM 639 N N . ALA A 1 90 ? 8.789 -7.918 -16.385 1.00 85.94 90 ALA A N 1
ATOM 640 C CA . ALA A 1 90 ? 9.692 -7.778 -15.243 1.00 85.94 90 ALA A CA 1
ATOM 641 C C . ALA A 1 90 ? 9.756 -6.325 -14.737 1.00 85.94 90 ALA A C 1
ATOM 643 O O . ALA A 1 90 ? 9.664 -6.098 -13.528 1.00 85.94 90 ALA A O 1
ATOM 644 N N . ALA A 1 91 ? 9.830 -5.345 -15.645 1.00 89.25 91 ALA A N 1
ATOM 645 C CA . ALA A 1 91 ? 9.784 -3.923 -15.303 1.00 89.25 91 ALA A CA 1
ATOM 646 C C . ALA A 1 91 ? 8.480 -3.548 -14.572 1.00 89.25 91 ALA A C 1
ATOM 648 O O . ALA A 1 91 ? 8.524 -2.853 -13.555 1.00 89.25 91 ALA A O 1
ATOM 649 N N . TYR A 1 92 ? 7.332 -4.070 -15.020 1.00 89.12 92 TYR A N 1
ATOM 650 C CA . TYR A 1 92 ? 6.050 -3.898 -14.329 1.00 89.12 92 TYR A CA 1
ATOM 651 C C . TYR A 1 92 ? 6.063 -4.484 -12.905 1.00 89.12 92 TYR A C 1
ATOM 653 O O . TYR A 1 92 ? 5.637 -3.823 -11.954 1.00 89.12 92 TYR A O 1
ATOM 661 N N . TRP A 1 93 ? 6.572 -5.707 -12.720 1.00 88.38 93 TRP A N 1
ATOM 662 C CA . TRP A 1 93 ? 6.626 -6.333 -11.392 1.00 88.38 93 TRP A CA 1
ATOM 663 C C . TRP A 1 93 ? 7.529 -5.572 -10.419 1.00 88.38 93 TRP A C 1
ATOM 665 O O . TRP A 1 93 ? 7.187 -5.427 -9.243 1.00 88.38 93 TRP A O 1
ATOM 675 N N . ILE A 1 94 ? 8.656 -5.051 -10.908 1.00 90.62 94 ILE A N 1
ATOM 676 C CA . ILE A 1 94 ? 9.554 -4.189 -10.131 1.00 90.62 94 ILE A CA 1
ATOM 677 C C . ILE A 1 94 ? 8.841 -2.890 -9.756 1.00 90.62 94 ILE A C 1
ATOM 679 O O . ILE A 1 94 ? 8.878 -2.488 -8.592 1.00 90.62 94 ILE A O 1
ATOM 683 N N . ALA A 1 95 ? 8.137 -2.276 -10.708 1.00 91.19 95 ALA A N 1
ATOM 684 C CA . ALA A 1 95 ? 7.391 -1.049 -10.470 1.00 91.19 95 ALA A CA 1
ATOM 685 C C . ALA A 1 95 ? 6.311 -1.210 -9.391 1.00 91.19 95 ALA A C 1
ATOM 687 O O . ALA A 1 95 ? 6.126 -0.324 -8.557 1.00 91.19 95 ALA A O 1
ATOM 688 N N . PHE A 1 96 ? 5.642 -2.365 -9.349 1.00 89.75 96 PHE A N 1
ATOM 689 C CA . PHE A 1 96 ? 4.644 -2.676 -8.326 1.00 89.75 96 PHE A CA 1
ATOM 690 C C . PHE A 1 96 ? 5.246 -2.883 -6.923 1.00 89.75 96 PHE A C 1
ATOM 692 O O . PHE A 1 96 ? 4.579 -2.630 -5.918 1.00 89.75 96 PHE A O 1
ATOM 699 N N . ARG A 1 97 ? 6.515 -3.298 -6.833 1.00 90.00 97 ARG A N 1
ATOM 700 C CA . ARG A 1 97 ? 7.195 -3.614 -5.567 1.00 90.00 97 ARG A CA 1
ATOM 701 C C . ARG A 1 97 ? 7.272 -2.413 -4.625 1.00 90.00 97 ARG A C 1
ATOM 703 O O . ARG A 1 97 ? 7.090 -2.569 -3.423 1.00 90.00 97 ARG A O 1
ATOM 710 N N . ILE A 1 98 ? 7.551 -1.220 -5.153 1.00 90.31 98 ILE A N 1
ATOM 711 C CA . ILE A 1 98 ? 7.733 -0.010 -4.336 1.00 90.31 98 ILE A CA 1
ATOM 712 C C . ILE A 1 98 ? 6.415 0.405 -3.650 1.00 90.31 98 ILE A C 1
ATOM 714 O O . ILE A 1 98 ? 6.411 0.498 -2.421 1.00 90.31 98 ILE A O 1
ATOM 718 N N . PRO A 1 99 ? 5.290 0.610 -4.369 1.00 87.75 99 PRO A N 1
ATOM 719 C CA . PRO A 1 99 ? 3.992 0.870 -3.744 1.00 87.75 99 PRO A CA 1
ATOM 720 C C . PRO A 1 99 ? 3.577 -0.206 -2.733 1.00 87.75 99 PRO A C 1
ATOM 722 O O . PRO A 1 99 ? 3.066 0.126 -1.663 1.00 87.75 99 PRO A O 1
ATOM 725 N N . ASP A 1 100 ? 3.816 -1.480 -3.054 1.00 87.06 100 ASP A N 1
ATOM 726 C CA . ASP A 1 100 ? 3.490 -2.613 -2.185 1.00 87.06 100 ASP A CA 1
ATOM 727 C C . ASP A 1 100 ? 4.281 -2.571 -0.867 1.00 87.06 100 ASP A C 1
ATOM 729 O O . ASP A 1 100 ? 3.703 -2.709 0.210 1.00 87.06 100 ASP A O 1
ATOM 733 N N . LEU A 1 101 ? 5.580 -2.263 -0.919 1.00 87.00 101 LEU A N 1
ATOM 734 C CA . LEU A 1 101 ? 6.401 -2.067 0.279 1.00 87.00 101 LEU A CA 1
ATOM 735 C C . LEU A 1 101 ? 5.901 -0.903 1.141 1.00 87.00 101 LEU A C 1
ATOM 737 O O . LEU A 1 101 ? 5.818 -1.043 2.360 1.00 87.00 101 LEU A O 1
ATOM 741 N N . VAL A 1 102 ? 5.537 0.231 0.530 1.00 85.62 102 VAL A N 1
ATOM 742 C CA . VAL A 1 102 ? 4.967 1.377 1.262 1.00 85.62 102 VAL A CA 1
ATOM 743 C C . VAL A 1 102 ? 3.692 0.961 1.994 1.00 85.62 102 VAL A C 1
ATOM 745 O O . VAL A 1 102 ? 3.530 1.262 3.178 1.00 85.62 102 VAL A O 1
ATOM 748 N N . PHE A 1 103 ? 2.812 0.224 1.316 1.00 79.81 103 PHE A N 1
ATOM 749 C CA . PHE A 1 103 ? 1.590 -0.292 1.918 1.00 79.81 103 PHE A CA 1
ATOM 750 C C . PHE A 1 103 ? 1.888 -1.276 3.058 1.00 79.81 103 PHE A C 1
ATOM 752 O O . PHE A 1 103 ? 1.359 -1.115 4.153 1.00 79.81 103 PHE A O 1
ATOM 759 N N . GLN A 1 104 ? 2.772 -2.254 2.861 1.00 78.38 104 GLN A N 1
ATOM 760 C CA . GLN A 1 104 ? 3.096 -3.246 3.892 1.00 78.38 104 GLN A CA 1
ATOM 761 C C . GLN A 1 104 ? 3.755 -2.632 5.131 1.00 78.38 104 GLN A C 1
ATOM 763 O O . GLN A 1 104 ? 3.451 -3.045 6.249 1.00 78.38 104 GLN A O 1
ATOM 768 N N . LEU A 1 105 ? 4.628 -1.637 4.964 1.00 77.88 105 LEU A N 1
ATOM 769 C CA . LEU A 1 105 ? 5.300 -0.983 6.089 1.00 77.88 105 LEU A CA 1
ATOM 770 C C . LEU A 1 105 ? 4.334 -0.168 6.956 1.00 77.88 105 LEU A C 1
ATOM 772 O O . LEU A 1 105 ? 4.503 -0.125 8.174 1.00 77.88 105 LEU A O 1
ATOM 776 N N . LEU A 1 106 ? 3.335 0.476 6.345 1.00 76.00 106 LEU A N 1
ATOM 777 C CA . LEU A 1 106 ? 2.468 1.432 7.042 1.00 76.00 106 LEU A CA 1
ATOM 778 C C . LEU A 1 106 ? 1.083 0.883 7.393 1.00 76.00 106 LEU A C 1
ATOM 780 O O . LEU A 1 106 ? 0.536 1.231 8.438 1.00 76.00 106 LEU A O 1
ATOM 784 N N . ALA A 1 107 ? 0.527 0.015 6.550 1.00 66.88 107 ALA A N 1
ATOM 785 C CA . ALA A 1 107 ? -0.772 -0.629 6.742 1.00 66.88 107 ALA A CA 1
ATOM 786 C C . ALA A 1 107 ? -0.659 -2.096 7.204 1.00 66.88 107 ALA A C 1
ATOM 788 O O . ALA A 1 107 ? -1.669 -2.715 7.538 1.00 66.88 107 ALA A O 1
ATOM 789 N N . GLY A 1 108 ? 0.549 -2.671 7.222 1.00 62.81 108 GLY A N 1
ATOM 790 C CA . GLY A 1 108 ? 0.770 -4.072 7.568 1.00 62.81 108 GLY A CA 1
ATOM 791 C C . GLY A 1 108 ? 0.663 -4.418 9.059 1.00 62.81 108 GLY A C 1
ATOM 792 O O . GLY A 1 108 ? 0.228 -3.647 9.919 1.00 62.81 108 GLY A O 1
ATOM 793 N N . ALA A 1 109 ? 1.063 -5.655 9.361 1.00 53.53 109 ALA A N 1
ATOM 794 C CA . ALA A 1 109 ? 0.740 -6.375 10.593 1.00 53.53 109 ALA A CA 1
ATOM 795 C C . ALA A 1 109 ? 1.249 -5.735 11.898 1.00 53.53 109 ALA A C 1
ATOM 797 O O . ALA A 1 109 ? 0.647 -5.952 12.949 1.00 53.53 109 ALA A O 1
ATOM 798 N N . THR A 1 110 ? 2.319 -4.941 11.864 1.00 62.56 110 THR A N 1
ATOM 799 C CA . THR A 1 110 ? 2.944 -4.360 13.064 1.00 62.56 110 THR A CA 1
ATOM 800 C C . THR A 1 110 ? 2.023 -3.384 13.782 1.00 62.56 110 THR A C 1
ATOM 802 O O . THR A 1 110 ? 1.859 -3.466 15.000 1.00 62.56 110 THR A O 1
ATOM 805 N N . LEU A 1 111 ? 1.379 -2.487 13.036 1.00 68.25 111 LEU A N 1
ATOM 806 C CA . LEU A 1 111 ? 0.485 -1.504 13.635 1.00 68.25 111 LEU A CA 1
ATOM 807 C C . LEU A 1 111 ? -0.834 -2.150 14.066 1.00 68.25 111 LEU A C 1
ATOM 809 O O . LEU A 1 111 ? -1.322 -1.873 15.159 1.00 68.25 111 LEU A O 1
ATOM 813 N N . SER A 1 112 ? -1.356 -3.084 13.266 1.00 67.12 112 SER A N 1
ATOM 814 C CA . SER A 1 112 ? -2.577 -3.834 13.590 1.00 67.12 112 SER A CA 1
ATOM 815 C C . SER A 1 112 ? -2.431 -4.689 14.859 1.00 67.12 112 SER A C 1
ATOM 817 O O . SER A 1 112 ? -3.344 -4.718 15.685 1.00 67.12 112 SER A O 1
ATOM 819 N N . ALA A 1 113 ? -1.274 -5.333 15.068 1.00 71.06 113 ALA A N 1
ATOM 820 C CA . ALA A 1 113 ? -1.011 -6.170 16.242 1.00 71.06 113 ALA A CA 1
ATOM 821 C C . ALA A 1 113 ? -0.974 -5.371 17.557 1.00 71.06 113 ALA A C 1
ATOM 823 O O . ALA A 1 113 ? -1.432 -5.860 18.590 1.00 71.06 113 ALA A O 1
ATOM 824 N N . ALA A 1 114 ? -0.467 -4.135 17.520 1.00 80.62 114 ALA A N 1
ATOM 825 C CA . ALA A 1 114 ? -0.481 -3.233 18.671 1.00 80.62 114 ALA A CA 1
ATOM 826 C C . ALA A 1 114 ? -1.826 -2.502 18.828 1.00 80.62 114 ALA A C 1
ATOM 828 O O . ALA A 1 114 ? -2.250 -2.213 19.946 1.00 80.62 114 ALA A O 1
ATOM 829 N N . PHE A 1 115 ? -2.522 -2.225 17.724 1.00 82.44 115 PHE A N 1
ATOM 830 C CA . PHE A 1 115 ? -3.758 -1.450 17.718 1.00 82.44 115 PHE A CA 1
ATOM 831 C C . PHE A 1 115 ? -4.924 -2.181 18.389 1.00 82.44 115 PHE A C 1
ATOM 833 O O . PHE A 1 115 ? -5.585 -1.601 19.248 1.00 82.44 115 PHE A O 1
ATOM 840 N N . ILE A 1 116 ? -5.160 -3.453 18.047 1.00 81.62 116 ILE A N 1
ATOM 841 C CA . ILE A 1 116 ? -6.297 -4.235 18.566 1.00 81.62 116 ILE A CA 1
ATOM 842 C C . ILE A 1 116 ? -6.350 -4.260 20.108 1.00 81.62 116 ILE A C 1
ATOM 844 O O . ILE A 1 116 ? -7.392 -3.899 20.663 1.00 81.62 116 ILE A O 1
ATOM 848 N N . PRO A 1 117 ? -5.278 -4.635 20.839 1.00 83.56 117 PRO A N 1
ATOM 849 C CA . PRO A 1 117 ? -5.325 -4.680 22.300 1.00 83.56 117 PRO A CA 1
ATOM 850 C C . PRO A 1 117 ? -5.484 -3.293 22.938 1.00 83.56 117 PRO A C 1
ATOM 852 O O . PRO A 1 117 ? -6.114 -3.178 23.991 1.00 83.56 117 PRO A O 1
ATOM 855 N N . VAL A 1 118 ? -4.952 -2.235 22.317 1.00 86.69 118 VAL A N 1
ATOM 856 C CA . VAL A 1 118 ? -5.107 -0.857 22.809 1.00 86.69 118 VAL A CA 1
ATOM 857 C C . VAL A 1 118 ? -6.537 -0.368 22.586 1.00 86.69 118 VAL A C 1
ATOM 859 O O . VAL A 1 118 ? -7.167 0.107 23.528 1.00 86.69 118 VAL A O 1
ATOM 862 N N . PHE A 1 119 ? -7.088 -0.560 21.387 1.00 82.06 119 PHE A N 1
ATOM 863 C CA . PHE A 1 119 ? -8.473 -0.223 21.065 1.00 82.06 119 PHE A CA 1
ATOM 864 C C . PHE A 1 119 ? -9.456 -0.952 21.988 1.00 82.06 119 PHE A C 1
ATOM 866 O O . PHE A 1 119 ? -10.338 -0.321 22.568 1.00 82.06 119 PHE A O 1
ATOM 873 N N . ALA A 1 120 ? -9.271 -2.261 22.195 1.00 78.94 120 ALA A N 1
ATOM 874 C CA . ALA A 1 120 ? -10.104 -3.048 23.102 1.00 78.94 120 ALA A CA 1
ATOM 875 C C . ALA A 1 120 ? -10.033 -2.522 24.545 1.00 78.94 120 ALA A C 1
ATOM 877 O O . ALA A 1 120 ? -11.058 -2.405 25.214 1.00 78.94 120 ALA A O 1
ATOM 878 N N . ARG A 1 121 ? -8.838 -2.147 25.020 1.00 87.44 121 ARG A N 1
ATOM 879 C CA . ARG A 1 121 ? -8.654 -1.579 26.361 1.00 87.44 121 ARG A CA 1
ATOM 880 C C . ARG A 1 121 ? -9.371 -0.239 26.522 1.00 87.44 121 ARG A C 1
ATOM 882 O O . ARG A 1 121 ? -10.068 -0.070 27.519 1.00 87.44 121 ARG A O 1
ATOM 889 N N . VAL A 1 122 ? -9.229 0.677 25.562 1.00 85.38 122 VAL A N 1
ATOM 890 C CA . VAL A 1 122 ? -9.911 1.986 25.584 1.00 85.38 122 VAL A CA 1
ATOM 891 C C . VAL A 1 122 ? -11.425 1.794 25.510 1.00 85.38 122 VAL A C 1
ATOM 893 O O . VAL A 1 122 ? -12.165 2.388 26.289 1.00 85.38 122 VAL A O 1
ATOM 896 N N . ARG A 1 123 ? -11.899 0.874 24.662 1.00 76.81 123 ARG A N 1
ATOM 897 C CA . ARG A 1 123 ? -13.328 0.566 24.523 1.00 76.81 123 ARG A CA 1
ATOM 898 C C . ARG A 1 123 ? -13.963 0.043 25.811 1.00 76.81 123 ARG A C 1
ATOM 900 O O . ARG A 1 123 ? -15.140 0.321 26.042 1.00 76.81 123 ARG A O 1
ATOM 907 N N . LEU A 1 124 ? -13.211 -0.738 26.590 1.00 84.81 124 LEU A N 1
ATOM 908 C CA . LEU A 1 124 ? -13.663 -1.350 27.842 1.00 84.81 124 LEU A CA 1
ATOM 909 C C . LEU A 1 124 ? -13.545 -0.416 29.053 1.00 84.81 124 LEU A C 1
ATOM 911 O O . LEU A 1 124 ? -14.383 -0.496 29.944 1.00 84.81 124 LEU A O 1
ATOM 915 N N . ARG A 1 125 ? -12.498 0.418 29.122 1.00 90.12 125 ARG A N 1
ATOM 916 C CA . ARG A 1 125 ? -12.207 1.261 30.298 1.00 90.12 125 ARG A CA 1
ATOM 917 C C . ARG A 1 125 ? -12.796 2.661 30.224 1.00 90.12 125 ARG A C 1
ATOM 919 O O . ARG A 1 125 ? -13.016 3.268 31.265 1.00 90.12 125 ARG A O 1
ATOM 926 N N . GLU A 1 126 ? -12.993 3.172 29.018 1.00 87.75 126 GLU A N 1
ATOM 927 C CA . GLU A 1 126 ? -13.458 4.535 28.797 1.00 87.75 126 GLU A CA 1
ATOM 928 C C . GLU A 1 126 ? -14.844 4.491 28.152 1.00 87.75 126 GLU A C 1
ATOM 930 O O . GLU A 1 126 ? -15.829 4.146 28.801 1.00 87.75 126 GLU A O 1
ATOM 935 N N . SER A 1 127 ? -14.944 4.812 26.866 1.00 83.31 127 SER A N 1
ATOM 936 C CA . SER A 1 127 ? -16.207 4.840 26.142 1.00 83.31 127 SER A CA 1
ATOM 937 C C . SER A 1 127 ? -16.039 4.345 24.709 1.00 83.31 127 SER A C 1
ATOM 939 O O . SER A 1 127 ? -14.928 4.168 24.200 1.00 83.31 127 SER A O 1
ATOM 941 N N . ALA A 1 128 ? -17.171 4.109 24.042 1.00 72.75 128 ALA A N 1
ATOM 942 C CA . ALA A 1 128 ? -17.182 3.847 22.605 1.00 72.75 128 ALA A CA 1
ATOM 943 C C . ALA A 1 128 ? -16.491 4.983 21.848 1.00 72.75 128 ALA A C 1
ATOM 945 O O . ALA A 1 128 ? -15.625 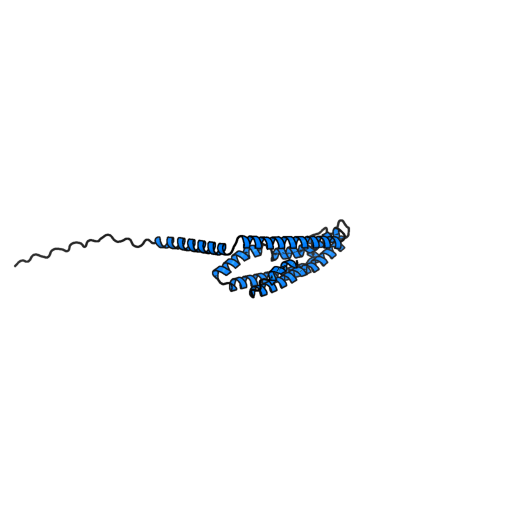4.733 21.014 1.00 72.75 128 ALA A O 1
ATOM 946 N N . ASP A 1 129 ? -16.845 6.217 22.196 1.00 75.31 129 ASP A N 1
ATOM 947 C CA . ASP A 1 129 ? -16.395 7.420 21.507 1.00 75.31 129 ASP A CA 1
ATOM 948 C C . ASP A 1 129 ? -14.887 7.633 21.665 1.00 75.31 129 ASP A C 1
ATOM 950 O O . ASP A 1 129 ? -14.214 7.961 20.691 1.00 75.31 129 ASP A O 1
ATOM 954 N N . ALA A 1 130 ? -14.328 7.360 22.849 1.00 76.62 130 ALA A N 1
ATOM 955 C CA . ALA A 1 130 ? -12.886 7.430 23.087 1.00 76.62 130 ALA A CA 1
ATOM 956 C C . ALA A 1 130 ? -12.109 6.406 22.239 1.00 76.62 130 ALA A C 1
ATOM 958 O O . ALA A 1 130 ? -11.092 6.735 21.622 1.00 76.62 130 ALA A O 1
ATOM 959 N N . ALA A 1 131 ? -12.620 5.175 22.131 1.00 76.31 131 ALA A N 1
ATOM 960 C CA . ALA A 1 131 ? -12.016 4.147 21.284 1.00 76.31 131 ALA A CA 1
ATOM 961 C C . ALA A 1 131 ? -12.073 4.533 19.796 1.00 76.31 131 ALA A C 1
ATOM 963 O O . ALA A 1 131 ? -11.105 4.334 19.059 1.00 76.31 131 ALA A O 1
ATOM 964 N N . TRP A 1 132 ? -13.177 5.140 19.354 1.00 73.25 132 TRP A N 1
ATOM 965 C CA . TRP A 1 132 ? -13.328 5.641 17.987 1.00 73.25 132 TRP A CA 1
ATOM 966 C C . TRP A 1 132 ? -12.452 6.859 17.685 1.00 73.25 132 TRP A C 1
ATOM 968 O O . TRP A 1 132 ? -11.926 6.966 16.574 1.00 73.25 132 TRP A O 1
ATOM 978 N N . ALA A 1 133 ? -12.239 7.745 18.658 1.00 78.25 133 ALA A N 1
ATOM 979 C CA . ALA A 1 133 ? -11.310 8.861 18.533 1.00 78.25 133 ALA A CA 1
ATOM 980 C C . ALA A 1 133 ? -9.867 8.362 18.356 1.00 78.25 133 ALA A C 1
ATOM 982 O O . ALA A 1 133 ? -9.166 8.823 17.454 1.00 78.25 133 ALA A O 1
ATOM 983 N N . LEU A 1 134 ? -9.457 7.354 19.137 1.00 81.38 134 LEU A N 1
ATOM 984 C CA . LEU A 1 134 ? -8.168 6.678 18.966 1.00 81.38 134 LEU A CA 1
ATOM 985 C C . LEU A 1 134 ? -8.043 6.060 17.567 1.00 81.38 134 LEU A C 1
ATOM 987 O O . LEU A 1 134 ? -7.056 6.304 16.875 1.00 81.38 134 LEU A O 1
ATOM 991 N N . ALA A 1 135 ? -9.042 5.282 17.140 1.00 76.75 135 ALA A N 1
ATOM 992 C CA . ALA A 1 135 ? -9.051 4.642 15.826 1.00 76.75 135 ALA A CA 1
ATOM 993 C C . ALA A 1 135 ? -8.904 5.660 14.690 1.00 76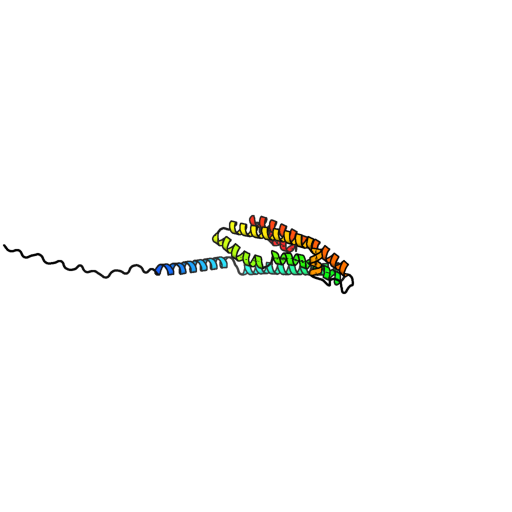.75 135 ALA A C 1
ATOM 995 O O . ALA A 1 135 ? -8.080 5.480 13.796 1.00 76.75 135 ALA A O 1
ATOM 996 N N . SER A 1 136 ? -9.655 6.758 14.760 1.00 75.62 136 SER A N 1
ATOM 997 C CA . SER A 1 136 ? -9.622 7.824 13.755 1.00 75.62 136 SER A CA 1
ATOM 998 C C . SER A 1 136 ? -8.285 8.565 13.750 1.00 75.62 136 SER A C 1
ATOM 1000 O O . SER A 1 136 ? -7.745 8.849 12.685 1.00 75.62 136 SER A O 1
ATOM 1002 N N . GLY A 1 137 ? -7.713 8.842 14.926 1.00 79.06 137 GLY A N 1
ATOM 1003 C CA . GLY A 1 137 ? -6.395 9.466 15.045 1.00 79.06 137 GLY A CA 1
ATOM 1004 C C . GLY A 1 137 ? -5.286 8.600 14.448 1.00 79.06 137 GLY A C 1
ATOM 1005 O O . GLY A 1 137 ? -4.468 9.093 13.672 1.00 79.06 137 GLY A O 1
ATOM 1006 N N . VAL A 1 138 ? -5.304 7.298 14.744 1.00 81.50 138 VAL A N 1
ATOM 1007 C CA . VAL A 1 138 ? -4.361 6.324 14.178 1.00 81.50 138 VAL A CA 1
ATOM 1008 C C . VAL A 1 138 ? -4.527 6.223 12.660 1.00 81.50 138 VAL A C 1
ATOM 1010 O O . VAL A 1 138 ? -3.538 6.327 11.940 1.00 81.50 138 VAL A O 1
ATOM 1013 N N . LEU A 1 139 ? -5.759 6.107 12.154 1.00 76.62 139 LEU A N 1
ATOM 1014 C CA . LEU A 1 139 ? -6.033 6.070 10.712 1.00 76.62 139 LEU A CA 1
ATOM 1015 C C . LEU A 1 139 ? -5.550 7.333 9.988 1.00 76.62 139 LEU A C 1
ATOM 1017 O O . LEU A 1 139 ? -4.926 7.227 8.932 1.00 76.62 139 LEU A O 1
ATOM 1021 N N . ASN A 1 140 ? -5.788 8.516 10.556 1.00 78.06 140 ASN A N 1
ATOM 1022 C CA . ASN A 1 140 ? -5.315 9.779 9.989 1.00 78.06 140 ASN A CA 1
ATOM 1023 C C . ASN A 1 140 ? -3.786 9.843 9.960 1.00 78.06 140 ASN A C 1
ATOM 1025 O O . ASN A 1 140 ? -3.209 10.250 8.953 1.00 78.06 140 ASN A O 1
ATOM 1029 N N . LEU A 1 141 ? -3.127 9.404 11.037 1.00 84.19 141 LEU A N 1
ATOM 1030 C CA . LEU A 1 141 ? -1.670 9.377 11.114 1.00 84.19 141 LEU A CA 1
ATOM 1031 C C . LEU A 1 141 ? -1.071 8.434 10.064 1.00 84.19 141 LEU A C 1
ATOM 1033 O O . LEU A 1 141 ? -0.153 8.833 9.353 1.00 84.19 141 LEU A O 1
ATOM 1037 N N . ILE A 1 142 ? -1.616 7.221 9.919 1.00 81.44 142 ILE A N 1
ATOM 1038 C CA . ILE A 1 142 ? -1.185 6.259 8.892 1.00 81.44 142 ILE A CA 1
ATOM 1039 C C . ILE A 1 142 ? -1.402 6.834 7.499 1.00 81.44 142 ILE A C 1
ATOM 1041 O O . ILE A 1 142 ? -0.515 6.742 6.656 1.00 81.44 142 ILE A O 1
ATOM 1045 N N . SER A 1 143 ? -2.568 7.429 7.248 1.00 79.12 143 SER A N 1
ATOM 1046 C CA . SER A 1 143 ? -2.911 7.981 5.936 1.00 79.12 143 SER A CA 1
ATOM 1047 C C . SER A 1 143 ? -1.960 9.115 5.557 1.00 79.12 143 SER A C 1
ATOM 1049 O O . SER A 1 143 ? -1.441 9.140 4.443 1.00 79.12 143 SER A O 1
ATOM 1051 N N . LEU A 1 144 ? -1.663 10.013 6.501 1.00 84.06 144 LEU A N 1
ATOM 1052 C CA . LEU A 1 144 ? -0.724 11.112 6.292 1.00 84.06 144 LEU A CA 1
ATOM 1053 C C . LEU A 1 144 ? 0.716 10.613 6.118 1.00 84.06 144 LEU A C 1
ATOM 1055 O O . LEU A 1 144 ? 1.416 11.074 5.220 1.00 84.06 144 LEU A O 1
ATOM 1059 N N . ALA A 1 145 ? 1.147 9.645 6.931 1.00 86.69 145 ALA A N 1
ATOM 1060 C CA . ALA A 1 145 ? 2.457 9.015 6.790 1.00 86.69 145 ALA A CA 1
ATOM 1061 C C . ALA A 1 145 ? 2.591 8.306 5.435 1.00 86.69 145 ALA A C 1
ATOM 1063 O O . ALA A 1 145 ? 3.610 8.444 4.765 1.00 86.69 145 ALA A O 1
ATOM 1064 N N . THR A 1 146 ? 1.539 7.615 4.992 1.00 85.31 146 THR A N 1
ATOM 1065 C CA . THR A 1 146 ? 1.487 6.934 3.692 1.00 85.31 146 THR A CA 1
ATOM 1066 C C . THR A 1 146 ? 1.586 7.923 2.552 1.00 85.31 146 THR A C 1
ATOM 1068 O O . THR A 1 146 ? 2.377 7.710 1.637 1.00 85.31 146 THR A O 1
ATOM 1071 N N . LEU A 1 147 ? 0.857 9.035 2.630 1.00 86.31 147 LEU A N 1
ATOM 1072 C CA . LEU A 1 147 ? 0.959 10.106 1.650 1.00 86.31 147 LEU A CA 1
ATOM 1073 C C . LEU A 1 147 ? 2.382 10.681 1.594 1.00 86.31 147 LEU A C 1
ATOM 1075 O O . LEU A 1 147 ? 2.948 10.806 0.511 1.00 86.31 147 LEU A O 1
ATOM 1079 N N . ALA A 1 148 ? 2.981 10.988 2.746 1.00 90.12 148 ALA A N 1
ATOM 1080 C CA . ALA A 1 148 ? 4.333 11.534 2.811 1.00 90.12 148 ALA A CA 1
ATOM 1081 C C . ALA A 1 148 ? 5.369 10.567 2.217 1.00 90.12 148 ALA A C 1
ATOM 1083 O O . ALA A 1 148 ? 6.172 10.959 1.371 1.00 90.12 148 ALA A O 1
ATOM 1084 N N . VAL A 1 149 ? 5.322 9.290 2.604 1.00 90.81 149 VAL A N 1
ATOM 1085 C CA . VAL A 1 149 ? 6.233 8.260 2.088 1.00 90.81 149 VAL A CA 1
ATOM 1086 C C . VAL A 1 149 ? 6.009 8.019 0.595 1.00 90.81 149 VAL A C 1
ATOM 1088 O O . VAL A 1 149 ? 6.985 7.900 -0.141 1.00 90.81 149 VAL A O 1
ATOM 1091 N N . ALA A 1 150 ? 4.762 8.010 0.115 1.00 90.12 150 ALA A N 1
ATOM 1092 C CA . ALA A 1 150 ? 4.462 7.860 -1.307 1.00 90.12 150 ALA A CA 1
ATOM 1093 C C . ALA A 1 150 ? 5.027 9.021 -2.142 1.00 90.12 150 ALA A C 1
ATOM 1095 O O . ALA A 1 150 ? 5.603 8.782 -3.201 1.00 90.12 150 ALA A O 1
ATOM 1096 N N . LEU A 1 151 ? 4.938 10.264 -1.654 1.00 91.75 151 LEU A N 1
ATOM 1097 C CA . LEU A 1 151 ? 5.532 11.431 -2.319 1.00 91.75 151 LEU A CA 1
ATOM 1098 C C . LEU A 1 151 ? 7.066 11.365 -2.341 1.00 91.75 151 LEU A C 1
ATOM 1100 O O . LEU A 1 151 ? 7.680 11.649 -3.371 1.00 91.75 151 LEU A O 1
ATOM 1104 N N . LEU A 1 152 ? 7.690 10.944 -1.236 1.00 93.50 152 LEU A N 1
ATOM 1105 C CA . LEU A 1 152 ? 9.138 10.728 -1.178 1.00 93.50 152 LEU A CA 1
ATOM 1106 C C . LEU A 1 152 ? 9.578 9.617 -2.139 1.00 93.50 152 LEU A C 1
ATOM 1108 O O . LEU A 1 152 ? 10.552 9.792 -2.867 1.00 93.50 152 LEU A O 1
ATOM 1112 N N . ALA A 1 153 ? 8.840 8.508 -2.195 1.00 92.56 153 ALA A N 1
ATOM 1113 C CA . ALA A 1 153 ? 9.096 7.417 -3.129 1.00 92.56 153 ALA A CA 1
ATOM 1114 C C . ALA A 1 153 ? 8.878 7.843 -4.588 1.00 92.56 153 ALA A C 1
ATOM 1116 O O . ALA A 1 153 ? 9.623 7.415 -5.462 1.00 92.56 153 ALA A O 1
ATOM 1117 N N . PHE A 1 154 ? 7.912 8.723 -4.863 1.00 93.75 154 PHE A N 1
ATOM 1118 C CA . PHE A 1 154 ? 7.645 9.243 -6.206 1.00 93.75 154 PHE A CA 1
ATOM 1119 C C . PHE A 1 154 ? 8.815 10.089 -6.717 1.00 93.75 154 PHE A C 1
ATOM 1121 O O . PHE A 1 154 ? 9.291 9.902 -7.843 1.00 93.75 154 PHE A O 1
ATOM 1128 N N . ALA A 1 155 ? 9.300 11.003 -5.871 1.00 94.62 155 ALA A N 1
ATOM 1129 C CA . ALA A 1 155 ? 10.482 11.806 -6.161 1.00 94.62 155 ALA A CA 1
ATOM 1130 C C . ALA A 1 155 ? 11.736 10.923 -6.253 1.00 94.62 155 ALA A C 1
ATOM 1132 O O . ALA A 1 155 ? 12.566 11.118 -7.138 1.00 94.62 155 ALA A O 1
ATOM 1133 N N . GLY A 1 156 ? 11.829 9.921 -5.375 1.00 94.88 156 GLY A N 1
ATOM 1134 C CA . GLY A 1 156 ? 12.950 8.997 -5.269 1.00 94.88 156 GLY A CA 1
ATOM 1135 C C . GLY A 1 156 ? 12.964 7.847 -6.277 1.00 94.88 156 GLY A C 1
ATOM 1136 O O . GLY A 1 156 ? 13.958 7.127 -6.344 1.00 94.88 156 GLY A O 1
ATOM 1137 N N . ALA A 1 157 ? 11.901 7.664 -7.066 1.00 93.94 157 ALA A N 1
ATOM 1138 C CA . ALA A 1 157 ? 11.734 6.526 -7.970 1.00 93.94 157 ALA A CA 1
ATOM 1139 C C . ALA A 1 157 ? 12.939 6.281 -8.904 1.00 93.94 157 ALA A C 1
ATOM 1141 O O . ALA A 1 157 ? 13.348 5.124 -9.007 1.00 93.94 157 ALA A O 1
ATOM 1142 N N . PRO A 1 158 ? 13.580 7.311 -9.506 1.00 93.81 158 PRO A N 1
ATOM 1143 C CA . PRO A 1 158 ? 14.760 7.116 -10.352 1.00 93.81 158 PRO A CA 1
ATOM 1144 C C . PRO A 1 158 ? 15.962 6.486 -9.638 1.00 93.81 158 PRO A C 1
ATOM 1146 O O . PRO A 1 158 ? 16.808 5.902 -10.301 1.00 93.81 158 PRO A O 1
ATOM 1149 N N . TRP A 1 159 ? 16.053 6.598 -8.309 1.00 94.38 159 TRP A N 1
ATOM 1150 C CA . TRP A 1 159 ? 17.119 5.978 -7.511 1.00 94.38 159 TRP A CA 1
ATOM 1151 C C . TRP A 1 159 ? 16.675 4.662 -6.870 1.00 94.38 159 TRP A C 1
ATOM 1153 O O . TRP A 1 159 ? 17.468 3.732 -6.763 1.00 94.38 159 TRP A O 1
ATOM 1163 N N . LEU A 1 160 ? 15.406 4.561 -6.462 1.00 93.38 160 LEU A N 1
ATOM 1164 C CA . LEU A 1 160 ? 14.858 3.358 -5.833 1.00 93.38 160 LEU A CA 1
ATOM 1165 C C . LEU A 1 160 ? 14.747 2.184 -6.811 1.00 93.38 160 LEU A C 1
ATOM 1167 O O . LEU A 1 160 ? 15.028 1.052 -6.427 1.00 93.38 160 LEU A O 1
ATOM 1171 N N . VAL A 1 161 ? 14.351 2.441 -8.062 1.00 93.62 161 VAL A N 1
ATOM 1172 C CA . VAL A 1 161 ? 14.170 1.384 -9.068 1.00 93.62 161 VAL A CA 1
ATOM 1173 C C . VAL A 1 161 ? 15.496 0.684 -9.410 1.00 93.62 161 VAL A C 1
ATOM 1175 O O . VAL A 1 161 ? 15.548 -0.537 -9.250 1.00 93.62 161 VAL A O 1
ATOM 1178 N N . PRO A 1 162 ? 16.591 1.390 -9.768 1.00 91.31 162 PRO A N 1
ATOM 1179 C CA . PRO A 1 162 ? 17.886 0.743 -10.004 1.00 91.31 162 PRO A CA 1
ATOM 1180 C C . PRO A 1 162 ? 18.456 0.059 -8.759 1.00 91.31 162 PRO A C 1
ATOM 1182 O O . PRO A 1 162 ? 19.144 -0.948 -8.868 1.00 91.31 162 PRO A O 1
ATOM 1185 N N . LEU A 1 163 ? 18.158 0.573 -7.560 1.00 92.69 163 LEU A N 1
ATOM 1186 C CA . LEU A 1 163 ? 18.598 -0.054 -6.312 1.00 92.69 163 LEU A CA 1
ATOM 1187 C C . LEU A 1 163 ? 17.904 -1.404 -6.068 1.00 92.69 163 LEU A C 1
ATOM 1189 O O . LEU A 1 163 ? 18.526 -2.336 -5.565 1.00 92.69 163 LEU A O 1
ATOM 1193 N N . LEU A 1 164 ? 16.617 -1.507 -6.406 1.00 89.00 164 LEU A N 1
ATOM 1194 C CA . LEU A 1 164 ? 15.834 -2.733 -6.242 1.00 89.00 164 LEU A CA 1
ATOM 1195 C C . LEU A 1 164 ? 16.092 -3.762 -7.347 1.00 89.00 164 LEU A C 1
ATOM 1197 O O . LEU A 1 164 ? 15.932 -4.957 -7.102 1.00 89.00 164 LEU A O 1
ATOM 1201 N N . ALA A 1 165 ? 16.469 -3.312 -8.543 1.00 89.19 165 ALA A N 1
ATOM 1202 C CA . ALA A 1 165 ? 16.708 -4.173 -9.694 1.00 89.19 165 ALA A CA 1
ATOM 1203 C C . ALA A 1 165 ? 17.885 -3.663 -10.549 1.00 89.19 165 ALA A C 1
ATOM 1205 O O . ALA A 1 165 ? 17.667 -3.187 -11.663 1.00 89.19 165 ALA A O 1
ATOM 1206 N N . PRO A 1 166 ? 19.134 -3.787 -10.061 1.00 85.38 166 PRO A N 1
ATOM 1207 C CA . PRO A 1 166 ? 20.312 -3.234 -10.734 1.00 85.38 166 PRO A CA 1
ATOM 1208 C C . PRO A 1 166 ? 20.625 -3.874 -12.092 1.00 85.38 166 PRO A C 1
ATOM 1210 O O . PRO A 1 166 ? 21.357 -3.275 -12.860 1.00 85.38 166 PRO A O 1
ATOM 1213 N N . GLY A 1 167 ? 20.061 -5.049 -12.397 1.00 83.62 167 GLY A N 1
ATOM 1214 C CA . GLY A 1 167 ? 20.251 -5.742 -13.679 1.00 83.62 167 GLY A CA 1
ATOM 1215 C C . GLY A 1 167 ? 19.033 -5.719 -14.608 1.00 83.62 167 GLY A C 1
ATOM 1216 O O . GLY A 1 167 ? 18.915 -6.566 -15.499 1.00 83.62 167 GLY A O 1
ATOM 1217 N N . LEU A 1 168 ? 18.066 -4.822 -14.378 1.00 86.50 168 LEU A N 1
ATOM 1218 C CA . LEU A 1 168 ? 16.849 -4.763 -15.188 1.00 86.50 168 LEU A CA 1
ATOM 1219 C C . LEU A 1 168 ? 17.188 -4.432 -16.646 1.00 86.50 168 LEU A C 1
ATOM 1221 O O . LEU A 1 168 ? 17.536 -3.307 -16.975 1.00 86.50 168 LEU A O 1
ATOM 1225 N N . GLY A 1 169 ? 17.022 -5.411 -17.533 1.00 81.56 169 GLY A N 1
ATOM 1226 C CA . GLY A 1 169 ? 17.247 -5.233 -18.965 1.00 81.56 169 GLY A CA 1
ATOM 1227 C C . GLY A 1 169 ? 18.662 -5.549 -19.450 1.00 81.56 169 GLY A C 1
ATOM 1228 O O . GLY A 1 169 ? 18.851 -5.568 -20.669 1.00 81.56 169 GLY A O 1
ATOM 1229 N N . GLU A 1 170 ? 19.604 -5.893 -18.561 1.00 84.19 170 GLU A N 1
ATOM 1230 C CA . GLU A 1 170 ? 20.988 -6.268 -18.915 1.00 84.19 170 GLU A CA 1
ATOM 1231 C C . GLU A 1 170 ? 21.028 -7.391 -19.964 1.00 84.19 170 GLU A C 1
ATOM 1233 O O . GLU A 1 170 ? 21.648 -7.247 -21.016 1.00 84.19 170 GLU A O 1
ATOM 1238 N N . GLY A 1 171 ? 20.282 -8.481 -19.744 1.00 80.75 171 GLY A N 1
ATOM 1239 C CA . GLY A 1 171 ? 20.229 -9.627 -20.665 1.00 80.75 171 GLY A CA 1
ATOM 1240 C C . GLY A 1 171 ? 19.592 -9.335 -22.032 1.00 80.75 171 GLY A C 1
ATOM 1241 O O . GLY A 1 171 ? 19.695 -10.150 -22.943 1.00 80.75 171 GLY A O 1
ATOM 1242 N N . SER A 1 172 ? 18.944 -8.177 -22.185 1.00 81.62 172 SER A N 1
ATOM 1243 C CA . SER A 1 172 ? 18.262 -7.748 -23.415 1.00 81.62 172 SER A CA 1
ATOM 1244 C C . SER A 1 172 ? 18.930 -6.553 -24.107 1.00 81.62 172 SER A C 1
ATOM 1246 O O . SER A 1 172 ? 18.499 -6.162 -25.188 1.00 81.62 172 SER A O 1
ATOM 1248 N N . GLY A 1 173 ? 19.946 -5.938 -23.484 1.00 85.31 173 GLY A N 1
ATOM 1249 C CA . GLY A 1 173 ? 20.563 -4.691 -23.953 1.00 85.31 173 GLY A CA 1
ATOM 1250 C C . GLY A 1 173 ? 19.666 -3.444 -23.854 1.00 85.31 173 GLY A C 1
ATOM 1251 O O . GLY A 1 173 ? 20.053 -2.385 -24.340 1.00 85.31 173 GLY A O 1
ATOM 1252 N N . ARG A 1 174 ? 18.482 -3.547 -23.229 1.00 87.88 174 ARG A N 1
ATOM 1253 C CA . ARG A 1 174 ? 17.470 -2.475 -23.088 1.00 87.88 174 ARG A CA 1
ATOM 1254 C C . ARG A 1 174 ? 17.431 -1.877 -21.674 1.00 87.88 174 ARG A C 1
ATOM 1256 O O . ARG A 1 174 ? 16.379 -1.458 -21.202 1.00 87.88 174 ARG A O 1
ATOM 1263 N N . GLU A 1 175 ? 18.564 -1.849 -20.977 1.00 88.81 175 GLU A N 1
ATOM 1264 C CA . GLU A 1 175 ? 18.645 -1.468 -19.557 1.00 88.81 175 GLU A CA 1
ATOM 1265 C C . GLU A 1 175 ? 18.076 -0.068 -19.271 1.00 88.81 175 GLU A C 1
ATOM 1267 O O . GLU A 1 175 ? 17.191 0.094 -18.428 1.00 88.81 175 GLU A O 1
ATOM 1272 N N . ALA A 1 176 ? 18.521 0.942 -20.025 1.00 89.44 176 ALA A N 1
ATOM 1273 C CA . ALA A 1 176 ? 18.065 2.320 -19.846 1.00 89.44 176 ALA A CA 1
ATOM 1274 C C . ALA A 1 176 ? 16.562 2.485 -20.135 1.00 89.44 176 ALA A C 1
ATOM 1276 O O . ALA A 1 176 ? 15.861 3.192 -19.412 1.00 89.44 176 ALA A O 1
ATOM 1277 N N . GLU A 1 177 ? 16.062 1.808 -21.171 1.00 91.94 177 GLU A N 1
ATOM 1278 C CA . GLU A 1 177 ? 14.656 1.855 -21.574 1.00 91.94 177 GLU A CA 1
ATOM 1279 C C . GLU A 1 177 ? 13.750 1.208 -20.518 1.00 91.94 177 GLU A C 1
ATOM 1281 O O . GLU A 1 177 ? 12.792 1.828 -20.057 1.00 91.94 177 GLU A O 1
ATOM 1286 N N . LEU A 1 178 ? 14.083 -0.009 -20.078 1.00 91.69 178 LEU A N 1
ATOM 1287 C CA . LEU A 1 178 ? 13.279 -0.764 -19.115 1.00 91.69 178 LEU A CA 1
ATOM 1288 C C . LEU A 1 178 ? 13.335 -0.151 -17.714 1.00 91.69 178 LEU A C 1
ATOM 1290 O O . LEU A 1 178 ? 12.327 -0.137 -17.008 1.00 91.69 178 LEU A O 1
ATOM 1294 N N . THR A 1 179 ? 14.477 0.422 -17.329 1.00 92.81 179 THR A N 1
ATOM 1295 C CA . THR A 1 179 ? 14.594 1.198 -16.088 1.00 92.81 179 THR A CA 1
ATOM 1296 C C . THR A 1 179 ? 13.722 2.449 -16.138 1.00 92.81 179 THR A C 1
ATOM 1298 O O . THR A 1 179 ? 12.996 2.720 -15.181 1.00 92.81 179 THR A O 1
ATOM 1301 N N . SER A 1 180 ? 13.725 3.189 -17.253 1.00 93.38 180 SER A N 1
ATOM 1302 C CA . SER A 1 180 ? 12.848 4.354 -17.423 1.00 93.38 180 SER A CA 1
ATOM 1303 C C . SER A 1 180 ? 11.371 3.960 -17.347 1.00 93.38 180 SER A C 1
ATOM 1305 O O . SER A 1 180 ? 10.601 4.594 -16.624 1.00 93.38 180 SER A O 1
ATOM 1307 N N . LEU A 1 181 ? 10.992 2.866 -18.018 1.00 93.31 181 LEU A N 1
ATOM 1308 C CA . LEU A 1 181 ? 9.637 2.320 -17.974 1.00 93.31 181 LEU A CA 1
ATOM 1309 C C . LEU A 1 181 ? 9.225 1.956 -16.541 1.00 93.31 181 LEU A C 1
ATOM 1311 O O . LEU A 1 181 ? 8.157 2.355 -16.079 1.00 93.31 181 LEU A O 1
ATOM 1315 N N . ALA A 1 182 ? 10.079 1.244 -15.803 1.00 93.94 182 ALA A N 1
ATOM 1316 C CA . ALA A 1 182 ? 9.804 0.871 -14.419 1.00 93.94 182 ALA A CA 1
ATOM 1317 C C . ALA A 1 182 ? 9.650 2.099 -13.503 1.00 93.94 182 ALA A C 1
ATOM 1319 O O . ALA A 1 182 ? 8.783 2.105 -12.627 1.00 93.94 182 ALA A O 1
ATOM 1320 N N . VAL A 1 183 ? 10.437 3.162 -13.708 1.00 94.50 183 VAL A N 1
ATOM 1321 C CA . VAL A 1 183 ? 10.308 4.427 -12.961 1.00 94.50 183 VAL A CA 1
ATOM 1322 C C . VAL A 1 183 ? 8.967 5.107 -13.239 1.00 94.50 183 VAL A C 1
ATOM 1324 O O . VAL A 1 183 ? 8.299 5.545 -12.299 1.00 94.50 183 VAL A O 1
ATOM 1327 N N . GLU A 1 184 ? 8.549 5.190 -14.502 1.00 94.88 184 GLU A N 1
ATOM 1328 C CA . GLU A 1 184 ? 7.260 5.781 -14.879 1.00 94.88 184 GLU A CA 1
ATOM 1329 C C . GLU A 1 184 ? 6.084 4.984 -14.316 1.00 94.88 184 GLU A C 1
ATOM 1331 O O . GLU A 1 184 ? 5.205 5.554 -13.664 1.00 94.88 184 GLU A O 1
ATOM 1336 N N . LEU A 1 185 ? 6.106 3.659 -14.475 1.00 93.00 185 LEU A N 1
ATOM 1337 C CA . LEU A 1 185 ? 5.092 2.773 -13.909 1.00 93.00 185 LEU A CA 1
ATOM 1338 C C . LEU A 1 185 ? 5.035 2.893 -12.383 1.00 93.00 185 LEU A C 1
ATOM 1340 O O . LEU A 1 185 ? 3.947 3.005 -11.825 1.00 93.00 185 LEU A O 1
ATOM 1344 N N . THR A 1 186 ? 6.185 2.964 -11.704 1.00 94.50 186 THR A N 1
ATOM 1345 C CA . THR A 1 186 ? 6.247 3.163 -10.246 1.00 94.50 186 THR A CA 1
ATOM 1346 C C . THR A 1 186 ? 5.534 4.452 -9.852 1.00 94.50 186 THR A C 1
ATOM 1348 O O . THR A 1 186 ? 4.709 4.458 -8.940 1.00 94.50 186 THR A O 1
ATOM 1351 N N . ARG A 1 187 ? 5.828 5.555 -10.548 1.00 94.31 187 ARG A N 1
ATOM 1352 C CA . ARG A 1 187 ? 5.223 6.867 -10.291 1.00 94.31 187 ARG A CA 1
ATOM 1353 C C . ARG A 1 187 ? 3.712 6.851 -10.483 1.00 94.31 187 ARG A C 1
ATOM 1355 O O . ARG A 1 187 ? 2.997 7.398 -9.647 1.00 94.31 187 ARG A O 1
ATOM 1362 N N . ILE A 1 188 ? 3.235 6.196 -11.540 1.00 92.38 188 ILE A N 1
ATOM 1363 C CA . ILE A 1 188 ? 1.803 6.016 -11.794 1.00 92.38 188 ILE A CA 1
ATOM 1364 C C . ILE A 1 188 ? 1.175 5.183 -10.671 1.00 92.38 188 ILE A C 1
ATOM 1366 O O . ILE A 1 188 ? 0.173 5.584 -10.089 1.00 92.38 188 ILE A O 1
ATOM 1370 N N . MET A 1 189 ? 1.782 4.057 -10.300 1.00 91.69 189 MET A N 1
ATOM 1371 C CA . MET A 1 189 ? 1.247 3.147 -9.283 1.00 91.69 189 MET A CA 1
ATOM 1372 C C . MET A 1 189 ? 1.302 3.715 -7.859 1.00 91.69 189 MET A C 1
ATOM 1374 O O . MET A 1 189 ? 0.466 3.358 -7.026 1.00 91.69 189 MET A O 1
ATOM 1378 N N . LEU A 1 190 ? 2.224 4.636 -7.569 1.00 89.38 190 LEU A N 1
ATOM 1379 C CA . LEU A 1 190 ? 2.300 5.367 -6.299 1.00 89.38 190 LEU A CA 1
ATOM 1380 C C . LEU A 1 190 ? 1.115 6.312 -6.061 1.00 89.38 190 LEU A C 1
ATOM 1382 O O . LEU A 1 190 ? 0.930 6.775 -4.934 1.00 89.38 190 LEU A O 1
ATOM 1386 N N . ILE A 1 191 ? 0.264 6.547 -7.065 1.00 85.75 191 ILE A N 1
ATOM 1387 C CA . ILE A 1 191 ? -1.007 7.245 -6.856 1.00 85.75 191 ILE A CA 1
ATOM 1388 C C . ILE A 1 191 ? -2.001 6.393 -6.052 1.00 85.75 191 ILE A C 1
ATOM 1390 O O . ILE A 1 191 ? -2.821 6.926 -5.306 1.00 85.75 191 ILE A O 1
ATOM 1394 N N . SER A 1 192 ? -1.914 5.063 -6.150 1.00 82.88 192 SER A N 1
ATOM 1395 C CA . SER A 1 192 ? -2.860 4.134 -5.515 1.00 82.88 192 SER A CA 1
ATOM 1396 C C . SER A 1 192 ? -2.868 4.255 -3.981 1.00 82.88 192 SER A C 1
ATOM 1398 O O . SER A 1 192 ? -3.949 4.398 -3.411 1.00 82.88 192 SER A O 1
ATOM 1400 N N . PRO A 1 193 ? -1.707 4.293 -3.286 1.00 78.44 193 PRO A N 1
ATOM 1401 C CA . PRO A 1 193 ? -1.643 4.590 -1.852 1.00 78.44 193 PRO A CA 1
ATOM 1402 C C . PRO A 1 193 ? -2.317 5.908 -1.440 1.00 78.44 193 PRO A C 1
ATOM 1404 O O . PRO A 1 193 ? -2.877 5.986 -0.348 1.00 78.44 193 PRO A O 1
ATOM 1407 N N . ILE A 1 194 ? -2.311 6.934 -2.301 1.00 74.00 194 ILE A N 1
ATOM 1408 C CA . ILE A 1 194 ? -2.967 8.225 -2.031 1.00 74.00 194 ILE A CA 1
ATOM 1409 C C . ILE A 1 194 ? -4.487 8.052 -2.026 1.00 74.00 194 ILE A C 1
ATOM 1411 O O . ILE A 1 194 ? -5.157 8.476 -1.082 1.00 74.00 194 ILE A O 1
ATOM 1415 N N . PHE A 1 195 ? -5.034 7.378 -3.042 1.00 78.12 195 PHE A N 1
ATOM 1416 C CA . PHE A 1 195 ? -6.459 7.041 -3.086 1.00 78.12 195 PHE A CA 1
ATOM 1417 C C . PHE A 1 195 ? -6.869 6.142 -1.917 1.00 78.12 195 PHE A C 1
ATOM 1419 O O . PHE A 1 195 ? -7.933 6.357 -1.336 1.00 78.12 195 PHE A O 1
ATOM 1426 N N . PHE A 1 196 ? -6.015 5.199 -1.506 1.00 71.56 196 PHE A N 1
ATOM 1427 C CA . PHE A 1 196 ? -6.249 4.415 -0.294 1.00 71.56 196 PHE A CA 1
ATOM 1428 C C . PHE A 1 196 ? -6.251 5.268 0.970 1.00 71.56 196 PHE A C 1
ATOM 1430 O O . PHE A 1 196 ? -7.127 5.073 1.807 1.00 71.56 196 PHE A O 1
ATOM 1437 N N . GLY A 1 197 ? -5.346 6.240 1.099 1.00 68.75 197 GLY A N 1
ATOM 1438 C CA . GLY A 1 197 ? -5.346 7.183 2.220 1.00 68.75 197 GLY A CA 1
ATOM 1439 C C . GLY A 1 197 ? -6.643 7.996 2.294 1.00 68.75 197 GLY A C 1
ATOM 1440 O O . GLY A 1 197 ? -7.260 8.090 3.354 1.00 68.75 197 GLY A O 1
ATOM 1441 N N . ILE A 1 198 ? -7.118 8.519 1.159 1.00 69.88 198 ILE A N 1
ATOM 1442 C CA . ILE A 1 198 ? -8.387 9.265 1.081 1.00 69.88 198 ILE A CA 1
ATOM 1443 C C . ILE A 1 198 ? -9.582 8.353 1.394 1.00 69.88 198 ILE A C 1
ATOM 1445 O O . ILE A 1 198 ? -10.451 8.724 2.183 1.00 69.88 198 ILE A O 1
ATOM 1449 N N . SER A 1 199 ? -9.618 7.149 0.817 1.00 67.75 199 SER A N 1
ATOM 1450 C CA . SER A 1 199 ? -10.647 6.140 1.096 1.00 67.75 199 SER A CA 1
ATOM 1451 C C . SER A 1 199 ? -10.658 5.742 2.573 1.00 67.75 199 SER A C 1
ATOM 1453 O O . SER A 1 199 ? -11.725 5.649 3.177 1.00 67.75 199 SER A O 1
ATOM 1455 N N . GLY A 1 200 ? -9.483 5.579 3.186 1.00 65.00 200 GLY A N 1
ATOM 1456 C CA . GLY A 1 200 ? -9.320 5.306 4.610 1.00 65.00 200 GLY A CA 1
ATOM 1457 C C . GLY A 1 200 ? -9.852 6.444 5.478 1.00 65.00 200 GLY A C 1
ATOM 1458 O O . GLY A 1 200 ? -10.574 6.191 6.441 1.00 65.00 200 GLY A O 1
ATOM 1459 N N . MET A 1 201 ? -9.593 7.696 5.093 1.00 64.88 201 MET A N 1
ATOM 1460 C CA . MET A 1 201 ? -10.123 8.877 5.778 1.00 64.88 201 MET A CA 1
ATOM 1461 C C . MET A 1 201 ? -11.652 8.968 5.657 1.00 64.88 201 MET A C 1
ATOM 1463 O O . MET A 1 201 ? -12.340 9.151 6.660 1.00 64.88 201 MET A O 1
ATOM 1467 N N . LEU A 1 202 ? -12.206 8.770 4.457 1.00 65.94 202 LEU A N 1
ATOM 1468 C CA . LEU A 1 202 ? -13.655 8.729 4.219 1.00 65.94 202 LEU A CA 1
ATOM 1469 C C . LEU A 1 202 ? -14.320 7.582 4.984 1.00 65.94 202 LEU A C 1
ATOM 1471 O O . LEU A 1 202 ? -15.359 7.771 5.609 1.00 65.94 202 LEU A O 1
ATOM 1475 N N . THR A 1 203 ? -13.690 6.412 4.992 1.00 61.59 203 THR A N 1
ATOM 1476 C CA . THR A 1 203 ? -14.116 5.242 5.762 1.00 61.59 203 THR A CA 1
ATOM 1477 C C . THR A 1 203 ? -14.097 5.533 7.260 1.00 61.59 203 THR A C 1
ATOM 1479 O O . THR A 1 203 ? -15.054 5.201 7.953 1.00 61.59 203 THR A O 1
ATOM 1482 N N . GLY A 1 204 ? -13.063 6.209 7.766 1.00 58.78 204 GLY A N 1
ATOM 1483 C CA . GLY A 1 204 ? -12.995 6.684 9.147 1.00 58.78 204 GLY A CA 1
ATOM 1484 C C . GLY A 1 204 ? -14.146 7.634 9.489 1.00 58.78 204 GLY A C 1
ATOM 1485 O O . GLY A 1 204 ? -14.827 7.435 10.492 1.00 58.78 204 GLY A O 1
ATOM 1486 N N . VAL A 1 205 ? -14.434 8.606 8.616 1.00 60.53 205 VAL A N 1
ATOM 1487 C CA . VAL A 1 205 ? -15.557 9.552 8.774 1.00 60.53 205 VAL A CA 1
ATOM 1488 C C . VAL A 1 205 ? -16.917 8.841 8.743 1.00 60.53 205 VAL A C 1
ATOM 1490 O O . VAL A 1 205 ? -17.802 9.173 9.532 1.00 60.53 205 VAL A O 1
ATOM 1493 N N . LEU A 1 206 ? -17.102 7.860 7.857 1.00 60.41 206 LEU A N 1
ATOM 1494 C CA . LEU A 1 206 ? -18.338 7.077 7.747 1.00 60.41 206 LEU A CA 1
ATOM 1495 C C . LEU A 1 206 ? -18.529 6.132 8.941 1.00 60.41 206 LEU A C 1
ATOM 1497 O O . LEU A 1 206 ? -19.636 6.038 9.473 1.00 60.41 206 LEU A O 1
ATOM 1501 N N . ASN A 1 207 ? -17.456 5.500 9.419 1.00 57.12 207 ASN A N 1
ATOM 1502 C CA . ASN A 1 207 ? -17.471 4.661 10.618 1.00 57.12 207 ASN A CA 1
ATOM 1503 C C . ASN A 1 207 ? -17.743 5.480 11.888 1.00 57.12 207 ASN A C 1
ATOM 1505 O O . ASN A 1 207 ? -18.541 5.057 12.723 1.00 57.12 207 ASN A O 1
ATOM 1509 N N . ALA A 1 208 ? -17.177 6.688 12.002 1.00 53.72 208 ALA A N 1
ATOM 1510 C CA . ALA A 1 208 ? -17.499 7.630 13.078 1.00 53.72 208 ALA A CA 1
ATOM 1511 C C . ALA A 1 208 ? -18.992 8.014 13.092 1.00 53.72 208 ALA A C 1
ATOM 1513 O O . ALA A 1 208 ? -19.543 8.328 14.143 1.00 53.72 208 ALA A O 1
ATOM 1514 N N . ARG A 1 209 ? -19.667 7.932 11.937 1.00 57.78 209 ARG A N 1
ATOM 1515 C CA . ARG A 1 209 ? -21.118 8.126 11.784 1.00 57.78 209 ARG A CA 1
ATOM 1516 C C . ARG A 1 209 ? -21.937 6.826 11.762 1.00 57.78 209 ARG A C 1
ATOM 1518 O O . ARG A 1 209 ? -23.111 6.875 11.420 1.00 57.78 209 ARG A O 1
ATOM 1525 N N . GLN A 1 210 ? -21.353 5.684 12.140 1.00 58.25 210 GLN A N 1
ATOM 1526 C CA . GLN A 1 210 ? -22.017 4.369 12.210 1.00 58.25 210 GLN A CA 1
ATOM 1527 C C . GLN A 1 210 ? -22.548 3.824 10.858 1.00 58.25 210 GLN A C 1
ATOM 1529 O O . GLN A 1 210 ? -23.447 2.983 10.835 1.00 58.25 210 GLN A O 1
ATOM 1534 N N . HIS A 1 211 ? -21.993 4.247 9.715 1.00 53.31 211 HIS A N 1
ATOM 1535 C CA . HIS A 1 211 ? -22.347 3.714 8.389 1.00 53.31 211 HIS A CA 1
ATOM 1536 C C . HIS A 1 211 ? -21.364 2.616 7.936 1.00 53.31 211 HIS A C 1
ATOM 1538 O O . HIS A 1 211 ? -20.435 2.868 7.173 1.00 53.31 211 HIS A O 1
ATOM 1544 N N . PHE A 1 212 ? -21.594 1.376 8.381 1.00 52.19 212 PHE A N 1
ATOM 1545 C CA . PHE A 1 212 ? -20.669 0.237 8.204 1.00 52.19 212 PHE A CA 1
ATOM 1546 C C . PHE A 1 212 ? -20.761 -0.503 6.859 1.00 52.19 212 PHE A C 1
ATOM 1548 O O . PHE A 1 212 ? -19.894 -1.313 6.538 1.00 52.19 212 PHE A O 1
ATOM 1555 N N . VAL A 1 213 ? -21.803 -0.247 6.065 1.00 50.50 213 VAL A N 1
ATOM 1556 C CA . VAL A 1 213 ? -22.044 -0.977 4.808 1.00 50.50 213 VAL A CA 1
ATOM 1557 C C . VAL A 1 213 ? -21.105 -0.505 3.697 1.00 50.50 213 VAL A C 1
ATOM 1559 O O . VAL A 1 213 ? -20.559 -1.329 2.978 1.00 50.50 213 VAL A O 1
ATOM 1562 N N . ALA A 1 214 ? -20.857 0.802 3.575 1.00 53.12 214 ALA A N 1
ATOM 1563 C CA . ALA A 1 214 ? -20.016 1.352 2.507 1.00 53.12 214 ALA A CA 1
ATOM 1564 C C . ALA A 1 214 ? -18.522 0.941 2.593 1.00 53.12 214 ALA A C 1
ATOM 1566 O O . ALA A 1 214 ? -17.965 0.566 1.561 1.00 53.12 214 ALA A O 1
ATOM 1567 N N . PRO A 1 215 ? -17.870 0.912 3.777 1.00 49.88 215 PRO A N 1
ATOM 1568 C CA . PRO A 1 215 ? -16.489 0.435 3.921 1.00 49.88 215 PRO A CA 1
ATOM 1569 C C . PRO A 1 215 ? -16.270 -1.031 3.529 1.00 49.88 215 PRO A C 1
ATOM 1571 O O . PRO A 1 215 ? -15.189 -1.391 3.070 1.00 49.88 215 PRO A O 1
ATOM 1574 N N . ALA A 1 216 ? -17.287 -1.882 3.696 1.00 51.94 216 ALA A N 1
ATOM 1575 C CA . ALA A 1 216 ? -17.180 -3.320 3.451 1.00 51.94 216 ALA A CA 1
ATOM 1576 C C . ALA A 1 216 ? -16.999 -3.676 1.963 1.00 51.94 216 ALA A C 1
ATOM 1578 O O . ALA A 1 216 ? -16.460 -4.736 1.653 1.00 51.94 216 ALA A O 1
ATOM 1579 N N . PHE A 1 217 ? -17.403 -2.790 1.045 1.00 55.12 217 PHE A N 1
ATOM 1580 C CA . PHE A 1 217 ? -17.239 -2.985 -0.402 1.00 55.12 217 PHE A CA 1
ATOM 1581 C C . PHE A 1 217 ? -15.934 -2.389 -0.954 1.00 55.12 217 PHE A C 1
ATOM 1583 O O . PHE A 1 217 ? -15.569 -2.697 -2.086 1.00 55.12 217 PHE A O 1
ATOM 1590 N N . ALA A 1 218 ? -15.199 -1.581 -0.179 1.00 57.69 218 ALA A N 1
ATOM 1591 C CA . ALA A 1 218 ? -13.963 -0.932 -0.632 1.00 57.69 218 ALA A CA 1
ATOM 1592 C C . ALA A 1 218 ? -12.881 -1.900 -1.174 1.00 57.69 218 ALA A C 1
ATOM 1594 O O . ALA A 1 218 ? -12.242 -1.552 -2.168 1.00 57.69 218 ALA A O 1
ATOM 1595 N N . PRO A 1 219 ? -12.687 -3.118 -0.620 1.00 54.69 219 PRO A N 1
ATOM 1596 C CA . PRO A 1 219 ? -11.701 -4.069 -1.144 1.00 54.69 219 PRO A CA 1
ATOM 1597 C C . PRO A 1 219 ? -12.029 -4.635 -2.533 1.00 54.69 219 PRO A C 1
ATOM 1599 O O . PRO A 1 219 ? -11.142 -5.175 -3.182 1.00 54.69 219 PRO A O 1
ATOM 1602 N N . LEU A 1 220 ? -13.280 -4.536 -3.004 1.00 53.62 220 LEU A N 1
ATOM 1603 C CA . LEU A 1 220 ? -13.683 -5.045 -4.325 1.00 53.62 220 LEU A CA 1
ATOM 1604 C C . LEU A 1 220 ? -13.169 -4.180 -5.485 1.00 53.62 220 LEU A C 1
ATOM 1606 O O . LEU A 1 220 ? -13.263 -4.594 -6.635 1.00 53.62 220 LEU A O 1
ATOM 1610 N N . LEU A 1 221 ? -12.663 -2.981 -5.187 1.00 54.94 221 LEU A N 1
ATOM 1611 C CA . LEU A 1 221 ? -12.102 -2.047 -6.165 1.00 54.94 221 LEU A CA 1
ATOM 1612 C C . LEU A 1 221 ? -10.570 -2.161 -6.299 1.00 54.94 221 LEU A C 1
ATOM 1614 O O . LEU A 1 221 ? -9.969 -1.330 -6.978 1.00 54.94 221 LEU A O 1
ATOM 1618 N N . TYR A 1 222 ? -9.948 -3.140 -5.630 1.00 52.62 222 TYR A N 1
ATOM 1619 C CA . TYR A 1 222 ? -8.514 -3.452 -5.721 1.00 52.62 222 TYR A CA 1
ATOM 1620 C C . TYR A 1 222 ? -8.202 -4.346 -6.930 1.00 52.62 222 TYR A C 1
ATOM 1622 O O . TYR A 1 222 ? -7.203 -4.072 -7.641 1.00 52.62 222 TYR A O 1
#

Radius of gyration: 34.94 Å; chains: 1; bounding box: 46×34×146 Å

Foldseek 3Di:
DDDDDDDDDDDDDPDDDDDDDDPPPVVVVVVVVVVVVVVVVVCVVVVVDDVVNVVVVVVVVVVVVVVLVVVVVVVVVVLVVVQVDPLSSVLLVLLLVQLVVLCCVLVHDPCVVVLVVVLVVCVVPPHPLRSLVVVLVSLLVSLVSSVVSLVVCLVCLLVSSCVSPVCRCVVPVCRVVSSVSSSVSNNVNSVVSNVVSVLSNVCSVCVSVVNNPVNVCVSVVD

Sequence (222 aa):
MHRPPPAGDEPEDAGPSRPGPEPGAELLGGSASEAESVAGLRRFLMRGVTEQGVAWAAAVVAAGFLLSRLLGLLRSVVIADAFGTEAELAAYWIAFRIPDLVFQLLAGATLSAAFIPVFARVRLRESADAAWALASGVLNLISLATLAVALLAFAGAPWLVPLLAPGLGEGSGREAELTSLAVELTRIMLISPIFFGISGMLTGVLNARQHFVAPAFAPLLY

Secondary structure (DSSP, 8-state):
--PPPPPPPPPP--PPPPPPPPTTGGGTHHHHHHHHHHHHHHHHHHHT--HHHHHHHHHHHHHHHHHHHHHHHHHHHHHHHHT-SHHHHHHHHHHHHHHHHHHHHHHSHHHHHHHHHHHHHHHHHS-HHHHHHHHHHHHHHHHHHHHHHHHHHHHHHHHHHHHH-TTTTGGGT-HHHHHHHHHHHHHHHTHHHHHHHHHHHHHHHHHHTT--HHHHTGGGG-

pLDDT: mean 75.06, std 13.31, range [47.56, 94.88]